Protein AF-A0A954RSU5-F1 (afdb_monomer_lite)

pLDDT: mean 80.82, std 24.09, range [23.7, 98.69]

Structure (mmCIF, N/CA/C/O backbone):
data_AF-A0A954RSU5-F1
#
_entry.id   AF-A0A954RSU5-F1
#
loop_
_atom_site.group_PDB
_atom_site.id
_atom_site.type_symbol
_atom_site.label_atom_id
_atom_site.label_alt_id
_atom_site.label_comp_id
_atom_site.label_asym_id
_atom_site.label_entity_id
_atom_site.label_seq_id
_atom_site.pdbx_PDB_ins_code
_atom_site.Cartn_x
_atom_site.Cartn_y
_atom_site.Cartn_z
_atom_site.occupancy
_atom_site.B_iso_or_equiv
_atom_site.auth_seq_id
_atom_site.auth_comp_id
_atom_site.auth_asym_id
_atom_site.auth_atom_id
_atom_site.pdbx_PDB_model_num
ATOM 1 N N . MET A 1 1 ? -41.683 38.500 -32.366 1.00 44.47 1 MET A N 1
ATOM 2 C CA . MET A 1 1 ? -40.955 37.908 -31.222 1.00 44.47 1 MET A CA 1
ATOM 3 C C . MET A 1 1 ? -39.934 36.925 -31.767 1.00 44.47 1 MET A C 1
ATOM 5 O O . MET A 1 1 ? -40.306 36.009 -32.487 1.00 44.47 1 MET A O 1
ATOM 9 N N . LYS A 1 2 ? -38.651 37.235 -31.563 1.00 33.34 2 LYS A N 1
ATOM 10 C CA . LYS A 1 2 ? -37.496 36.612 -32.224 1.00 33.34 2 LYS A CA 1
ATOM 11 C C . LYS A 1 2 ? -37.106 35.310 -31.515 1.00 33.34 2 LYS A C 1
ATOM 13 O O . LYS A 1 2 ? -36.952 35.308 -30.300 1.00 33.34 2 LYS A O 1
ATOM 18 N N . ARG A 1 3 ? -36.911 34.237 -32.287 1.00 38.12 3 ARG A N 1
ATOM 19 C CA . ARG A 1 3 ? -36.209 33.017 -31.864 1.00 38.12 3 ARG A CA 1
ATOM 20 C C . ARG A 1 3 ? -34.706 33.276 -31.991 1.00 38.12 3 ARG A C 1
ATOM 22 O O . ARG A 1 3 ? -34.263 33.681 -33.063 1.00 38.12 3 ARG A O 1
ATOM 29 N N . SER A 1 4 ? -33.953 33.080 -30.912 1.00 38.25 4 SER A N 1
ATOM 30 C CA . SER A 1 4 ? -32.493 33.210 -30.903 1.00 38.25 4 SER A CA 1
ATOM 31 C C . SER A 1 4 ? -31.867 31.831 -30.737 1.00 38.25 4 SER A C 1
ATOM 33 O O . SER A 1 4 ? -31.939 31.239 -29.665 1.00 38.25 4 SER A O 1
ATOM 35 N N . ASN A 1 5 ? -31.274 31.337 -31.822 1.00 38.16 5 ASN A N 1
ATOM 36 C CA . ASN A 1 5 ? -30.313 30.242 -31.824 1.00 38.16 5 ASN A CA 1
ATOM 37 C C . ASN A 1 5 ? -28.989 30.772 -31.269 1.00 38.16 5 ASN A C 1
ATOM 39 O O . ASN A 1 5 ? -28.462 31.736 -31.825 1.00 38.16 5 ASN A O 1
ATOM 43 N N . TRP A 1 6 ? -28.408 30.119 -30.263 1.00 25.55 6 TRP A N 1
ATOM 44 C CA . TRP A 1 6 ? -27.003 30.335 -29.927 1.00 25.55 6 TRP A CA 1
ATOM 45 C C . TRP A 1 6 ? -26.255 29.005 -29.947 1.00 25.55 6 TRP A C 1
ATOM 47 O O . TRP A 1 6 ? -26.474 28.130 -29.116 1.00 25.55 6 TRP A O 1
ATOM 57 N N . LYS A 1 7 ? -25.391 28.858 -30.954 1.00 33.06 7 LYS A N 1
ATOM 58 C CA . LYS A 1 7 ? -24.298 27.888 -30.966 1.00 33.06 7 LYS A CA 1
ATOM 59 C C . LYS A 1 7 ? -23.182 28.484 -30.108 1.00 33.06 7 LYS A C 1
ATOM 61 O O . LYS A 1 7 ? -22.646 29.526 -30.481 1.00 33.06 7 LYS A O 1
ATOM 66 N N . ALA A 1 8 ? -22.857 27.856 -28.983 1.00 31.66 8 ALA A N 1
ATOM 67 C CA . ALA A 1 8 ? -21.644 28.162 -28.236 1.00 31.66 8 ALA A CA 1
ATOM 68 C C . ALA A 1 8 ? -20.521 27.256 -28.755 1.00 31.66 8 ALA A C 1
ATOM 70 O O . ALA A 1 8 ? -20.578 26.033 -28.650 1.00 31.66 8 ALA A O 1
ATOM 71 N N . LEU A 1 9 ? -19.542 27.892 -29.387 1.00 27.30 9 LEU A N 1
ATOM 72 C CA . LEU A 1 9 ? -18.284 27.322 -29.838 1.00 27.30 9 LEU A CA 1
ATOM 73 C C . LEU A 1 9 ? -17.364 27.222 -28.609 1.00 27.30 9 LEU A C 1
ATOM 75 O O . LEU A 1 9 ? -16.929 28.254 -28.104 1.00 27.30 9 LEU A O 1
ATOM 79 N N . PHE A 1 10 ? -17.084 26.017 -28.109 1.00 27.03 10 PHE A N 1
ATOM 80 C CA . PHE A 1 10 ? -16.035 25.817 -27.105 1.00 27.03 10 PHE A CA 1
ATOM 81 C C . PHE A 1 10 ? -14.702 25.584 -27.819 1.00 27.03 10 PHE A C 1
ATOM 83 O O . PHE A 1 10 ? -14.483 24.555 -28.453 1.00 27.03 10 PHE A O 1
ATOM 90 N N . VAL A 1 11 ? -13.824 26.579 -27.732 1.00 25.66 11 VAL A N 1
ATOM 91 C CA . VAL A 1 11 ? -12.404 26.466 -28.069 1.00 25.66 11 VAL A CA 1
ATOM 92 C C . VAL A 1 11 ? -11.709 25.876 -26.842 1.00 25.66 11 VAL A C 1
ATOM 94 O O . VAL A 1 11 ? -11.606 26.548 -25.819 1.00 25.66 11 VAL A O 1
ATOM 97 N N . VAL A 1 12 ? -11.258 24.623 -26.922 1.00 27.69 12 VAL A N 1
ATOM 98 C CA . VAL A 1 12 ? -10.365 24.033 -25.914 1.00 27.69 12 VAL A CA 1
ATOM 99 C C . VAL A 1 12 ? -8.942 24.457 -26.260 1.00 27.69 12 VAL A C 1
ATOM 101 O O . VAL A 1 12 ? -8.351 23.991 -27.232 1.00 27.69 12 VAL A O 1
ATOM 104 N N . LEU A 1 13 ? -8.415 25.395 -25.477 1.00 23.95 13 LEU A N 1
ATOM 105 C CA . LEU A 1 13 ? -7.012 25.778 -25.493 1.00 23.95 13 LEU A CA 1
ATOM 106 C C . LEU A 1 13 ? -6.231 24.688 -24.739 1.00 23.95 13 LEU A C 1
ATOM 108 O O . LEU A 1 13 ? -6.332 24.587 -23.518 1.00 23.95 13 LEU A O 1
ATOM 112 N N . VAL A 1 14 ? -5.478 23.855 -25.459 1.00 27.30 14 VAL A N 1
ATOM 113 C CA . VAL A 1 14 ? -4.524 22.907 -24.863 1.00 27.30 14 VAL A CA 1
ATOM 114 C C . VAL A 1 14 ? -3.349 23.719 -24.317 1.00 27.30 14 VAL A C 1
ATOM 116 O O . VAL A 1 14 ? -2.431 24.089 -25.046 1.00 27.30 14 VAL A O 1
ATOM 119 N N . GLY A 1 15 ? -3.421 24.065 -23.033 1.00 25.45 15 GLY A N 1
ATOM 120 C CA . GLY A 1 15 ? -2.304 24.617 -22.280 1.00 25.45 15 GLY A CA 1
ATOM 121 C C . GLY A 1 15 ? -1.412 23.481 -21.795 1.00 25.45 15 GLY A C 1
ATOM 122 O O . GLY A 1 15 ? -1.811 22.713 -20.925 1.00 25.45 15 GLY A O 1
ATOM 123 N N . VAL A 1 16 ? -0.207 23.378 -22.352 1.00 26.58 16 VAL A N 1
ATOM 124 C CA . VAL A 1 16 ? 0.876 22.555 -21.803 1.00 26.58 16 VAL A CA 1
ATOM 125 C C . VAL A 1 16 ? 1.253 23.151 -20.444 1.00 26.58 16 VAL A C 1
ATOM 127 O O . VAL A 1 16 ? 1.938 24.173 -20.384 1.00 26.58 16 VAL A O 1
ATOM 130 N N . LEU A 1 17 ? 0.764 22.560 -19.349 1.00 25.45 17 LEU A N 1
ATOM 131 C CA . LEU A 1 17 ? 1.257 22.880 -18.013 1.00 25.45 17 LEU A CA 1
ATOM 132 C C . LEU A 1 17 ? 2.645 22.254 -17.865 1.00 25.45 17 LEU A C 1
ATOM 134 O O . LEU A 1 17 ? 2.793 21.037 -17.769 1.00 25.45 17 LEU A O 1
ATOM 138 N N . GLY A 1 18 ? 3.666 23.109 -17.869 1.00 25.02 18 GLY A N 1
ATOM 139 C CA . GLY A 1 18 ? 5.005 22.740 -17.438 1.00 25.02 18 GLY A CA 1
ATOM 140 C C . GLY A 1 18 ? 4.963 22.277 -15.984 1.00 25.02 18 GLY A C 1
ATOM 141 O O . GLY A 1 18 ? 4.499 23.004 -15.107 1.00 25.02 18 GLY A O 1
ATOM 142 N N . ILE A 1 19 ? 5.438 21.058 -15.747 1.00 26.95 19 ILE A N 1
ATOM 143 C CA . ILE A 1 19 ? 5.586 20.471 -14.419 1.00 26.95 19 ILE A CA 1
ATOM 144 C C . ILE A 1 19 ? 6.663 21.277 -13.686 1.00 26.95 19 ILE A C 1
ATOM 146 O O . ILE A 1 19 ? 7.853 21.164 -13.975 1.00 26.95 19 ILE A O 1
ATOM 150 N N . THR A 1 20 ? 6.255 22.128 -12.748 1.00 24.47 20 THR A N 1
ATOM 151 C CA . THR A 1 20 ? 7.178 22.727 -11.785 1.00 24.47 20 THR A CA 1
ATOM 152 C C . THR A 1 20 ? 7.550 21.660 -10.765 1.00 24.47 20 THR A C 1
ATOM 154 O O . THR A 1 20 ? 6.767 21.347 -9.871 1.00 24.47 20 THR A O 1
ATOM 157 N N . SER A 1 21 ? 8.748 21.096 -10.902 1.00 26.97 21 SER A N 1
ATOM 158 C CA . SER A 1 21 ? 9.393 20.290 -9.869 1.00 26.97 21 SER A CA 1
ATOM 159 C C . SER A 1 21 ? 9.473 21.101 -8.570 1.00 26.97 21 SER A C 1
ATOM 161 O O . SER A 1 21 ? 10.167 22.122 -8.527 1.00 26.97 21 SER A O 1
ATOM 163 N N . MET A 1 22 ? 8.775 20.675 -7.514 1.00 28.53 22 MET A N 1
ATOM 164 C CA . MET A 1 22 ? 9.003 21.218 -6.176 1.00 28.53 22 MET A CA 1
ATOM 165 C C . MET A 1 22 ? 10.383 20.760 -5.704 1.00 28.53 22 MET A C 1
ATOM 167 O O . MET A 1 22 ? 10.591 19.602 -5.355 1.00 28.53 22 MET A O 1
ATOM 171 N N . ALA A 1 23 ? 11.341 21.681 -5.726 1.00 23.70 23 ALA A N 1
ATOM 172 C CA . ALA A 1 23 ? 12.633 21.498 -5.091 1.00 23.70 23 ALA A CA 1
ATOM 173 C C . ALA A 1 23 ? 12.457 21.633 -3.571 1.00 23.70 23 ALA A C 1
ATOM 175 O O . ALA A 1 23 ? 12.255 22.737 -3.064 1.00 23.70 23 ALA A O 1
ATOM 176 N N . PHE A 1 24 ? 12.555 20.522 -2.840 1.00 28.39 24 PHE A N 1
ATOM 177 C CA . PHE A 1 24 ? 12.777 20.559 -1.397 1.00 28.39 24 PHE A CA 1
ATOM 178 C C . PHE A 1 24 ? 14.279 20.692 -1.117 1.00 28.39 24 PHE A C 1
ATOM 180 O O . PHE A 1 24 ? 15.119 20.055 -1.752 1.00 28.39 24 PHE A O 1
ATOM 187 N N . ALA A 1 25 ? 14.615 21.616 -0.217 1.00 26.36 25 ALA A N 1
ATOM 188 C CA . ALA A 1 25 ? 15.966 22.109 0.007 1.00 26.36 25 ALA A CA 1
ATOM 189 C C . ALA A 1 25 ? 16.932 21.017 0.501 1.00 26.36 25 ALA A C 1
ATOM 191 O O . ALA A 1 25 ? 16.750 20.415 1.556 1.00 26.36 25 ALA A O 1
ATOM 192 N N . GLN A 1 26 ? 18.007 20.835 -0.262 1.00 28.27 26 GLN A N 1
ATOM 193 C CA . GLN A 1 26 ? 19.118 19.927 -0.006 1.00 28.27 26 GLN A CA 1
ATOM 194 C C . GLN A 1 26 ? 20.028 20.492 1.101 1.00 28.27 26 GLN A C 1
ATOM 196 O O . GLN A 1 26 ? 20.597 21.581 0.970 1.00 28.27 26 GLN A O 1
ATOM 201 N N . GLY A 1 27 ? 20.201 19.747 2.193 1.00 25.67 27 GLY A N 1
ATOM 202 C CA . GLY A 1 27 ? 21.260 20.009 3.166 1.00 25.67 27 GLY A CA 1
ATOM 203 C C . GLY A 1 27 ? 22.634 19.780 2.528 1.00 25.67 27 GLY A C 1
ATOM 204 O O . GLY A 1 27 ? 22.911 18.714 1.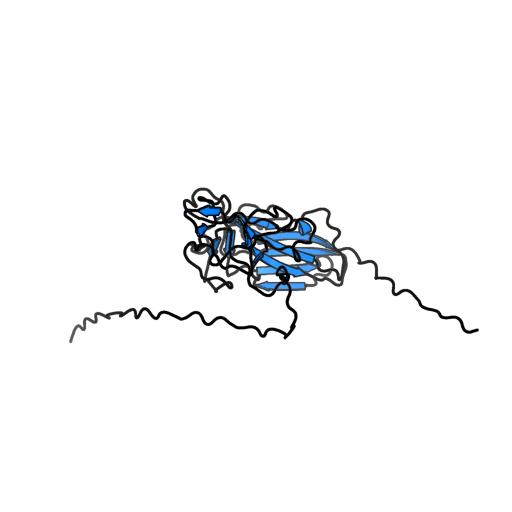985 1.00 25.67 27 GLY A O 1
ATOM 205 N N . LYS A 1 28 ? 23.505 20.795 2.573 1.00 24.78 28 LYS A N 1
ATOM 206 C CA . LYS A 1 28 ? 24.884 20.738 2.063 1.00 24.78 28 LYS A CA 1
ATOM 207 C C . LYS A 1 28 ? 25.722 19.711 2.838 1.00 24.78 28 LYS A C 1
ATOM 209 O O . LYS A 1 28 ? 26.182 20.006 3.937 1.00 24.78 28 LYS A O 1
ATOM 214 N N . GLY A 1 29 ? 26.016 18.574 2.213 1.00 27.56 29 GLY A N 1
ATOM 215 C CA . GLY A 1 29 ? 27.094 17.660 2.593 1.00 27.56 29 GLY A CA 1
ATOM 216 C C . GLY A 1 29 ? 28.062 17.489 1.423 1.00 27.56 29 GLY A C 1
ATOM 217 O O . GLY A 1 29 ? 27.679 17.024 0.357 1.00 27.56 29 GLY A O 1
ATOM 218 N N . LYS A 1 30 ? 29.306 17.938 1.593 1.00 28.42 30 LYS A N 1
ATOM 219 C CA . LYS A 1 30 ? 30.363 17.961 0.574 1.00 28.42 30 LYS A CA 1
ATOM 220 C C . LYS A 1 30 ? 31.277 16.752 0.811 1.00 28.42 30 LYS A C 1
ATOM 222 O O . LYS A 1 30 ? 31.979 16.737 1.815 1.00 28.42 30 LYS A O 1
ATOM 227 N N . GLY A 1 31 ? 31.293 15.771 -0.090 1.00 26.00 31 GLY A N 1
ATOM 228 C CA . GLY A 1 31 ? 32.229 14.641 -0.024 1.00 26.00 31 GLY A CA 1
ATOM 229 C C . GLY A 1 31 ? 32.036 13.664 -1.180 1.00 26.00 31 GLY A C 1
ATOM 230 O O . GLY A 1 31 ? 30.976 13.069 -1.305 1.00 26.00 31 GLY A O 1
ATOM 231 N N . GLY A 1 32 ? 33.044 13.550 -2.049 1.00 29.94 32 GLY A N 1
ATOM 232 C CA . GLY A 1 32 ? 33.045 12.644 -3.195 1.00 29.94 32 GLY A CA 1
ATOM 233 C C . GLY A 1 32 ? 33.249 11.186 -2.784 1.00 29.94 32 GLY A C 1
ATOM 234 O O . GLY A 1 32 ? 34.120 10.874 -1.978 1.00 29.94 32 GLY A O 1
ATOM 235 N N . GLY A 1 33 ? 32.441 10.321 -3.384 1.00 26.84 33 GLY A N 1
ATOM 236 C CA . GLY A 1 33 ? 32.437 8.868 -3.257 1.00 26.84 33 GLY A CA 1
ATOM 237 C C . GLY A 1 33 ? 31.065 8.386 -3.716 1.00 26.84 33 GLY A C 1
ATOM 238 O O . GLY A 1 33 ? 30.072 8.972 -3.297 1.00 26.84 33 GLY A O 1
ATOM 239 N N . GLY A 1 34 ? 31.003 7.412 -4.628 1.00 31.94 34 GLY A N 1
ATOM 240 C CA . GLY A 1 34 ? 29.760 6.869 -5.190 1.00 31.94 34 GLY A CA 1
ATOM 241 C C . GLY A 1 34 ? 28.889 6.217 -4.117 1.00 31.94 34 GLY A C 1
ATOM 242 O O . GLY A 1 34 ? 28.911 5.004 -3.944 1.00 31.94 34 GLY A O 1
ATOM 243 N N . GLY A 1 35 ? 28.178 7.044 -3.356 1.00 34.44 35 GLY A N 1
ATOM 244 C CA . GLY A 1 35 ? 27.261 6.622 -2.314 1.00 34.44 35 GLY A CA 1
ATOM 245 C C . GLY A 1 35 ? 25.984 6.098 -2.946 1.00 34.44 35 GLY A C 1
ATOM 246 O O . GLY A 1 35 ? 25.330 6.812 -3.706 1.00 34.44 35 GLY A O 1
ATOM 247 N N . ARG A 1 36 ? 25.645 4.848 -2.621 1.00 50.81 36 ARG A N 1
ATOM 248 C CA . ARG A 1 36 ? 24.329 4.273 -2.902 1.00 50.81 36 ARG A CA 1
ATOM 249 C C . ARG A 1 36 ? 23.266 5.198 -2.286 1.00 50.81 36 ARG A C 1
ATOM 251 O O . ARG A 1 36 ? 23.424 5.581 -1.124 1.00 50.81 36 ARG A O 1
ATOM 258 N N . PRO A 1 37 ? 22.227 5.601 -3.031 1.00 46.94 37 PRO A N 1
ATOM 259 C CA . PRO A 1 37 ? 21.168 6.422 -2.470 1.00 46.94 37 PRO A CA 1
ATOM 260 C C . PRO A 1 37 ? 20.386 5.593 -1.448 1.00 46.94 37 PRO A C 1
ATOM 262 O O . PRO A 1 37 ? 19.666 4.669 -1.807 1.00 46.94 37 PRO A O 1
ATOM 265 N N . GLY A 1 38 ? 20.565 5.920 -0.170 1.00 40.78 38 GLY A N 1
ATOM 266 C CA . GLY A 1 38 ? 19.647 5.563 0.905 1.00 40.78 38 GLY A CA 1
ATOM 267 C C . GLY A 1 38 ? 18.992 6.842 1.418 1.00 40.78 38 GLY A C 1
ATOM 268 O O . GLY A 1 38 ? 19.699 7.787 1.775 1.00 40.78 38 GLY A O 1
ATOM 269 N N . GLY A 1 39 ? 17.659 6.895 1.430 1.00 38.75 39 GLY A N 1
ATOM 270 C CA . GLY A 1 39 ? 16.913 7.978 2.076 1.00 38.75 39 GLY A CA 1
ATOM 271 C C . GLY A 1 39 ? 15.536 8.270 1.473 1.00 38.75 39 GLY A C 1
ATOM 272 O O . GLY A 1 39 ? 15.430 8.653 0.309 1.00 38.75 39 GLY A O 1
ATOM 273 N N . GLU A 1 40 ? 14.513 8.184 2.330 1.00 41.81 40 GLU A N 1
ATOM 274 C CA . GLU A 1 40 ? 13.077 8.492 2.161 1.00 41.81 40 GLU A CA 1
ATOM 275 C C . GLU A 1 40 ? 12.774 9.962 1.767 1.00 41.81 40 GLU A C 1
ATOM 277 O O . GLU A 1 40 ? 12.045 10.673 2.456 1.00 41.81 40 GLU A O 1
ATOM 282 N N . THR A 1 41 ? 13.360 10.488 0.690 1.00 41.50 41 THR A N 1
ATOM 283 C CA . THR A 1 41 ? 13.144 11.900 0.284 1.00 41.50 41 THR A CA 1
ATOM 284 C C . THR A 1 41 ? 12.639 12.081 -1.140 1.00 41.50 41 THR A C 1
ATOM 286 O O . THR A 1 41 ? 12.411 13.208 -1.576 1.00 41.50 41 THR A O 1
ATOM 289 N N . THR A 1 42 ? 12.418 10.988 -1.863 1.00 54.66 42 THR A N 1
ATOM 290 C CA . THR A 1 42 ? 11.892 11.002 -3.229 1.00 54.66 42 THR A CA 1
ATOM 291 C C . THR A 1 42 ? 10.678 10.087 -3.300 1.00 54.66 42 THR A C 1
ATOM 293 O O . THR A 1 42 ? 10.651 9.035 -2.670 1.00 54.66 42 THR A O 1
ATOM 296 N N . ALA A 1 43 ? 9.631 10.537 -3.991 1.00 69.06 43 ALA A N 1
ATOM 297 C CA . ALA A 1 43 ? 8.387 9.787 -4.083 1.00 69.06 43 ALA A CA 1
ATOM 298 C C . ALA A 1 43 ? 8.604 8.504 -4.907 1.00 69.06 43 ALA A C 1
ATOM 300 O O . ALA A 1 43 ? 9.217 8.553 -5.976 1.00 69.06 43 ALA A O 1
ATOM 301 N N . ASN A 1 44 ? 8.108 7.371 -4.404 1.00 79.75 44 ASN A N 1
ATOM 302 C CA . ASN A 1 44 ? 8.224 6.065 -5.054 1.00 79.75 44 ASN A CA 1
ATOM 303 C C . ASN A 1 44 ? 7.383 6.003 -6.328 1.00 79.75 44 ASN A C 1
ATOM 305 O O . ASN A 1 44 ? 6.203 6.325 -6.297 1.00 79.75 44 ASN A O 1
ATOM 309 N N . SER A 1 45 ? 7.952 5.531 -7.431 1.00 86.94 45 SER A N 1
ATOM 310 C CA . SER A 1 45 ? 7.207 5.329 -8.677 1.00 86.94 45 SER A CA 1
ATOM 311 C C . SER A 1 45 ? 6.072 4.309 -8.507 1.00 86.94 45 SER A C 1
ATOM 313 O O . SER A 1 45 ? 6.249 3.280 -7.851 1.00 86.94 45 SER A O 1
ATOM 315 N N . VAL A 1 46 ? 4.924 4.556 -9.146 1.00 90.81 46 VAL A N 1
ATOM 316 C CA . VAL A 1 46 ? 3.826 3.578 -9.228 1.00 90.81 46 VAL A CA 1
ATOM 317 C C . VAL A 1 46 ? 4.257 2.455 -10.167 1.00 90.81 46 VAL A C 1
ATOM 319 O O . VAL A 1 46 ? 4.419 2.679 -11.367 1.00 90.81 46 VAL A O 1
ATOM 322 N N . SER A 1 47 ? 4.456 1.256 -9.625 1.00 94.62 47 SER A N 1
ATOM 323 C CA . SER A 1 47 ? 4.967 0.103 -10.378 1.00 94.62 47 SER A CA 1
ATOM 324 C C . SER A 1 47 ? 3.908 -0.953 -10.664 1.00 94.62 47 SER A C 1
ATOM 326 O O . SER A 1 47 ? 4.051 -1.709 -11.623 1.00 94.62 47 SER A O 1
ATOM 328 N N . VAL A 1 48 ? 2.848 -0.989 -9.858 1.00 94.56 48 VAL A N 1
ATOM 329 C CA . VAL A 1 48 ? 1.696 -1.875 -10.044 1.00 94.56 48 VAL A CA 1
ATOM 330 C C . VAL A 1 48 ? 0.550 -1.062 -10.643 1.00 94.56 48 VAL A C 1
ATOM 332 O O . VAL A 1 48 ? 0.339 0.071 -10.200 1.00 94.56 48 VAL A O 1
ATOM 335 N N . PRO A 1 49 ? -0.178 -1.583 -11.649 1.00 94.31 49 PRO A N 1
ATOM 336 C CA . PRO A 1 49 ? -1.300 -0.858 -12.222 1.00 94.31 49 PRO A CA 1
ATOM 337 C C . PRO A 1 49 ? -2.350 -0.488 -11.181 1.00 94.31 49 PRO A C 1
ATOM 339 O O . PRO A 1 49 ? -2.510 -1.189 -10.178 1.00 94.31 49 PRO A O 1
ATOM 342 N N . ALA A 1 50 ? -3.081 0.598 -11.431 1.00 93.31 50 ALA A N 1
ATOM 343 C CA . ALA A 1 50 ? -4.087 1.068 -10.490 1.00 93.31 50 ALA A CA 1
ATOM 344 C C . ALA A 1 50 ? -5.350 1.644 -11.138 1.00 93.31 50 ALA A C 1
ATOM 346 O O . ALA A 1 50 ? -5.281 2.339 -12.153 1.00 93.31 50 ALA A O 1
ATOM 347 N N . ILE A 1 51 ? -6.495 1.410 -10.501 1.00 92.62 51 ILE A N 1
ATOM 348 C CA . ILE A 1 51 ? -7.776 2.052 -10.805 1.00 92.62 51 ILE A CA 1
ATOM 349 C C . ILE A 1 51 ? -8.061 3.094 -9.726 1.00 92.62 51 ILE A C 1
ATOM 351 O O . ILE A 1 51 ? -8.025 2.797 -8.535 1.00 92.62 51 ILE A O 1
ATOM 355 N N . PHE A 1 52 ? -8.351 4.318 -10.149 1.00 92.44 52 PHE A N 1
ATOM 356 C CA . PHE A 1 52 ? -8.735 5.423 -9.281 1.00 92.44 52 PHE A CA 1
ATOM 357 C C . PHE A 1 52 ? -10.251 5.590 -9.350 1.00 92.44 52 PHE A C 1
ATOM 359 O O . PHE A 1 52 ? -10.802 5.820 -10.425 1.00 92.44 52 PHE A O 1
ATOM 366 N N . VAL A 1 53 ? -10.914 5.473 -8.209 1.00 92.19 53 VAL A N 1
ATOM 367 C CA . VAL A 1 53 ? -12.363 5.572 -8.063 1.00 92.19 53 VAL A CA 1
ATOM 368 C C . VAL A 1 53 ? -12.700 6.871 -7.343 1.00 92.19 53 VAL A C 1
ATOM 370 O O . VAL A 1 53 ? -12.087 7.206 -6.329 1.00 92.19 53 VAL A O 1
ATOM 373 N N . GLY A 1 54 ? -13.670 7.602 -7.891 1.00 83.88 54 GLY A N 1
ATOM 374 C CA . GLY A 1 54 ? -14.118 8.888 -7.361 1.00 83.88 54 GLY A CA 1
ATOM 375 C C . GLY A 1 54 ? -13.362 10.083 -7.943 1.00 83.88 54 GLY A C 1
ATOM 376 O O . GLY A 1 54 ? -12.937 10.053 -9.101 1.00 83.88 54 GLY A O 1
ATOM 377 N N . VAL A 1 55 ? -13.257 11.193 -7.199 1.00 71.06 55 VAL A N 1
ATOM 378 C CA . VAL A 1 55 ? -12.609 12.402 -7.731 1.00 71.06 55 VAL A CA 1
ATOM 379 C C . VAL A 1 55 ? -11.105 12.183 -7.677 1.00 71.06 55 VAL A C 1
ATOM 381 O O . VAL A 1 55 ? -10.548 12.118 -6.581 1.00 71.06 55 VAL A O 1
ATOM 384 N N . PRO A 1 56 ? -10.406 12.138 -8.823 1.00 62.00 56 PRO A N 1
ATOM 385 C CA . PRO A 1 56 ? -8.985 11.900 -8.805 1.00 62.00 56 PRO A CA 1
ATOM 386 C C . PRO A 1 56 ? -8.283 13.129 -8.240 1.00 62.00 56 PRO A C 1
ATOM 388 O O . PRO A 1 56 ? -7.982 14.103 -8.934 1.00 62.00 56 PRO A O 1
ATOM 391 N N . LYS A 1 57 ? -8.048 13.103 -6.932 1.00 62.75 57 LYS A N 1
ATOM 392 C CA . LYS A 1 57 ? -7.081 13.976 -6.294 1.00 62.75 57 LYS A CA 1
ATOM 393 C C . LYS A 1 57 ? -5.737 13.417 -6.720 1.00 62.75 57 LYS A C 1
ATOM 395 O O . LYS A 1 57 ? -5.545 12.206 -6.605 1.00 62.75 57 LYS A O 1
ATOM 400 N N . PRO A 1 58 ? -4.820 14.241 -7.241 1.00 52.72 58 PRO A N 1
ATOM 401 C CA . PRO A 1 58 ? -3.486 13.754 -7.488 1.00 52.72 58 PRO A CA 1
ATOM 402 C C . PRO A 1 58 ? -2.933 13.251 -6.151 1.00 52.72 58 PRO A C 1
ATOM 404 O O . PRO A 1 58 ? -2.508 14.026 -5.294 1.00 52.72 58 PRO A O 1
ATOM 407 N N . LEU A 1 59 ? -2.897 11.923 -6.012 1.00 57.84 59 LEU A N 1
ATOM 408 C CA . LEU A 1 59 ? -1.740 11.260 -5.443 1.00 57.84 59 LEU A CA 1
ATOM 409 C C . LEU A 1 59 ? -0.517 11.843 -6.162 1.00 57.84 59 LEU A C 1
ATOM 411 O O . LEU A 1 59 ? -0.632 12.414 -7.243 1.00 57.84 59 LEU A O 1
ATOM 415 N N . ILE A 1 60 ? 0.665 11.763 -5.569 1.00 56.53 60 ILE A N 1
ATOM 416 C CA . ILE A 1 60 ? 1.872 12.465 -6.051 1.00 56.53 60 ILE A CA 1
ATOM 417 C C . ILE A 1 60 ? 2.215 12.167 -7.546 1.00 56.53 60 ILE A C 1
ATOM 419 O O . ILE A 1 60 ? 3.069 12.829 -8.134 1.00 56.53 60 ILE A O 1
ATOM 423 N N . PHE A 1 61 ? 1.498 11.239 -8.191 1.00 62.00 61 PHE A N 1
ATOM 424 C CA . PHE A 1 61 ? 1.635 10.777 -9.565 1.00 62.00 61 PHE A CA 1
ATOM 425 C C . PHE A 1 61 ? 0.439 11.163 -10.452 1.00 62.00 61 PHE A C 1
ATOM 427 O O . PHE A 1 61 ? -0.714 11.110 -10.014 1.00 62.00 61 PHE A O 1
ATOM 434 N N . PRO A 1 62 ? 0.690 11.533 -11.718 1.00 67.81 62 PRO A N 1
ATOM 435 C CA . PRO A 1 62 ? -0.374 11.816 -12.665 1.00 67.81 62 PRO A CA 1
ATOM 436 C C . PRO A 1 62 ? -1.143 10.537 -13.001 1.00 67.81 62 PRO A C 1
ATOM 438 O O . PRO A 1 62 ? -0.556 9.502 -13.283 1.00 67.81 62 PRO A O 1
ATOM 441 N N . ILE A 1 63 ? -2.467 10.606 -13.058 1.00 80.69 63 ILE A N 1
ATOM 442 C CA . ILE A 1 63 ? -3.242 9.537 -13.693 1.00 80.69 63 ILE A CA 1
ATOM 443 C C . ILE A 1 63 ? -2.975 9.606 -15.190 1.00 80.69 63 ILE A C 1
ATOM 445 O O . ILE A 1 63 ? -3.047 10.674 -15.802 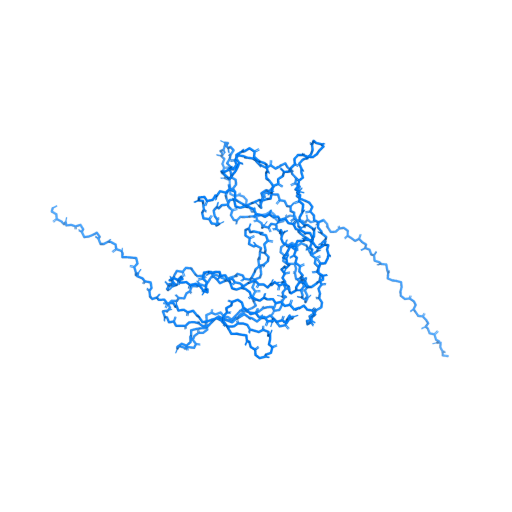1.00 80.69 63 ILE A O 1
ATOM 449 N N . GLY A 1 64 ? -2.620 8.475 -15.776 1.00 82.50 64 GLY A N 1
ATOM 450 C CA . GLY A 1 64 ? -2.165 8.438 -17.147 1.00 82.50 64 GLY A CA 1
ATOM 451 C C . GLY A 1 64 ? -1.694 7.073 -17.638 1.00 82.50 64 GLY A C 1
ATOM 452 O O . GLY A 1 64 ? -1.787 6.061 -16.932 1.00 82.50 64 GLY A O 1
ATOM 453 N N . PRO A 1 65 ? -1.201 7.060 -18.886 1.00 88.75 65 PRO A N 1
ATOM 454 C CA . PRO A 1 65 ? -0.718 5.851 -19.525 1.00 88.75 65 PRO A CA 1
ATOM 455 C C . PRO A 1 65 ? 0.552 5.338 -18.845 1.00 88.75 65 PRO A C 1
ATOM 457 O O . PRO A 1 65 ? 1.200 6.037 -18.070 1.00 88.75 65 PRO A O 1
ATOM 460 N N . TYR A 1 66 ? 0.929 4.119 -19.211 1.00 91.94 66 TYR A N 1
ATOM 461 C CA . TYR A 1 66 ? 2.228 3.543 -18.893 1.00 91.94 66 TYR A CA 1
ATOM 462 C C . TYR A 1 66 ? 3.390 4.453 -19.349 1.00 91.94 66 TYR A C 1
ATOM 464 O O . TYR A 1 66 ? 3.402 4.926 -20.489 1.00 91.94 66 TYR A O 1
ATOM 472 N N . VAL A 1 67 ? 4.382 4.661 -18.477 1.00 93.56 67 VAL A N 1
ATOM 473 C CA . VAL A 1 67 ? 5.590 5.468 -18.728 1.00 93.56 67 VAL A CA 1
ATOM 474 C C . VAL A 1 67 ? 6.837 4.653 -18.395 1.00 93.56 67 VAL A C 1
ATOM 476 O O . VAL A 1 67 ? 7.052 4.309 -17.235 1.00 93.56 67 VAL A O 1
ATOM 479 N N . GLU A 1 68 ? 7.682 4.380 -19.395 1.00 94.44 68 GLU A N 1
ATOM 480 C CA . GLU A 1 68 ? 8.950 3.660 -19.199 1.00 94.44 68 GLU A CA 1
ATOM 481 C C . GLU A 1 68 ? 9.901 4.389 -18.232 1.00 94.44 68 GLU A C 1
ATOM 483 O O . GLU A 1 68 ? 9.934 5.624 -18.226 1.00 94.44 68 GLU A O 1
ATOM 488 N N . PRO A 1 69 ? 10.727 3.649 -17.465 1.00 94.56 69 PRO A N 1
ATOM 489 C CA . PRO A 1 69 ? 11.813 4.246 -16.706 1.00 94.56 69 PRO A CA 1
ATOM 490 C C . PRO A 1 69 ? 12.762 5.044 -17.599 1.00 94.56 69 PRO A C 1
ATOM 492 O O . PRO A 1 69 ? 13.180 4.587 -18.662 1.00 94.56 69 PRO A O 1
ATOM 495 N N . VAL A 1 70 ? 13.137 6.235 -17.138 1.00 91.06 70 VAL A N 1
ATOM 496 C CA . VAL A 1 70 ? 14.084 7.116 -17.832 1.00 91.06 70 VAL A CA 1
ATOM 497 C C . VAL A 1 70 ? 15.378 7.280 -17.040 1.00 91.06 70 VAL A C 1
ATOM 499 O O . VAL A 1 70 ? 15.366 7.309 -15.811 1.00 91.06 70 VAL A O 1
ATOM 502 N N . GLY A 1 71 ? 16.495 7.450 -17.749 1.00 93.12 71 GLY A N 1
ATOM 503 C CA . GLY A 1 71 ? 17.827 7.638 -17.163 1.00 93.12 71 GLY A CA 1
ATOM 504 C C . GLY A 1 71 ? 18.757 6.445 -17.389 1.00 93.12 71 GLY A C 1
ATOM 505 O O . GLY A 1 71 ? 18.407 5.492 -18.078 1.00 93.12 71 GLY A O 1
ATOM 506 N N . ALA A 1 72 ? 19.976 6.527 -16.851 1.00 95.69 72 ALA A N 1
ATOM 507 C CA . ALA A 1 72 ? 20.942 5.433 -16.911 1.00 95.69 72 ALA A CA 1
ATOM 508 C C . ALA A 1 72 ? 20.780 4.546 -15.665 1.00 95.69 72 ALA A C 1
ATOM 510 O O . ALA A 1 72 ? 20.943 5.076 -14.565 1.00 95.69 72 ALA A O 1
ATOM 511 N N . PRO A 1 73 ? 20.498 3.238 -15.809 1.00 97.38 73 PRO A N 1
ATOM 512 C CA . PRO A 1 73 ? 20.290 2.367 -14.660 1.00 97.38 73 PRO A CA 1
ATOM 513 C C . PRO A 1 73 ? 21.568 2.211 -13.828 1.00 97.38 73 PRO A C 1
ATOM 515 O O . PRO A 1 73 ? 22.688 2.421 -14.305 1.00 97.38 73 PRO A O 1
ATOM 518 N N . LEU A 1 74 ? 21.392 1.810 -12.572 1.00 97.31 74 LEU A N 1
ATOM 519 C CA . LEU A 1 74 ? 22.474 1.597 -11.613 1.00 97.31 74 LEU A CA 1
ATOM 520 C C . LEU A 1 74 ? 22.813 0.109 -11.497 1.00 97.31 74 LEU A C 1
ATOM 522 O O . LEU A 1 74 ? 21.965 -0.740 -11.733 1.00 97.31 74 LEU A O 1
ATOM 526 N N . THR A 1 75 ? 24.040 -0.208 -11.098 1.00 97.00 75 THR A N 1
ATOM 527 C CA . THR A 1 75 ? 24.534 -1.584 -10.914 1.00 97.00 75 THR A CA 1
ATOM 528 C C . THR A 1 75 ? 25.327 -1.698 -9.606 1.00 97.00 75 THR A C 1
ATOM 530 O O . THR A 1 75 ? 25.523 -0.691 -8.916 1.00 97.00 75 THR A O 1
ATOM 533 N N . GLY A 1 76 ? 25.789 -2.903 -9.258 1.00 96.12 76 GLY A N 1
ATOM 534 C CA . GLY A 1 76 ? 26.554 -3.168 -8.039 1.00 96.12 76 GLY A CA 1
ATOM 535 C C . GLY A 1 76 ? 25.693 -3.314 -6.785 1.00 96.12 76 GLY A C 1
ATOM 536 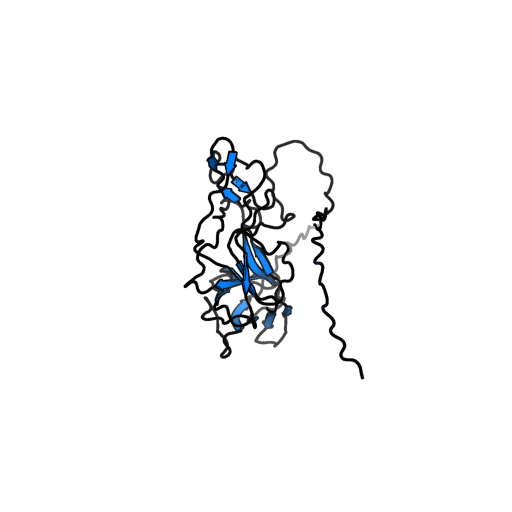O O . GLY A 1 76 ? 26.127 -2.898 -5.706 1.00 96.12 76 GLY A O 1
ATOM 537 N N . PHE A 1 77 ? 24.472 -3.842 -6.914 1.00 96.38 77 PHE A N 1
ATOM 538 C CA . PHE A 1 77 ? 23.593 -4.157 -5.783 1.00 96.38 77 PHE A CA 1
ATOM 539 C C . PHE A 1 77 ? 23.837 -5.582 -5.263 1.00 96.38 77 PHE A C 1
ATOM 541 O O . PHE A 1 77 ? 24.150 -6.449 -6.071 1.00 96.38 77 PHE A O 1
ATOM 548 N N . PRO A 1 78 ? 23.682 -5.852 -3.952 1.00 9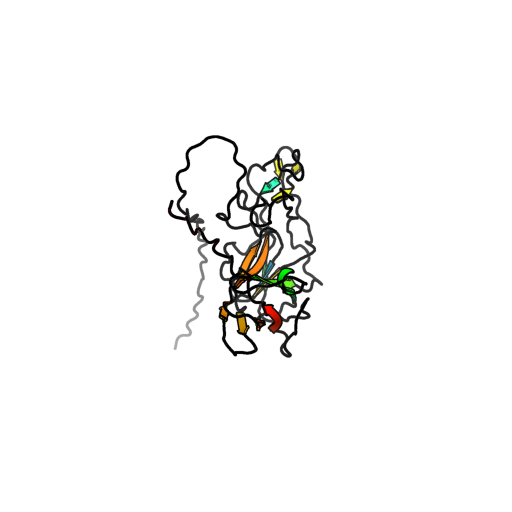5.88 78 PRO A N 1
ATOM 549 C CA . PRO A 1 78 ? 23.926 -7.185 -3.389 1.00 95.88 78 PRO A CA 1
ATOM 550 C C . PRO A 1 78 ? 23.098 -8.331 -3.984 1.00 95.88 78 PRO A C 1
ATOM 552 O O . PRO A 1 78 ? 23.603 -9.448 -4.036 1.00 95.88 78 PRO A O 1
ATOM 555 N N . ILE A 1 79 ? 21.866 -8.073 -4.445 1.00 94.38 79 ILE A N 1
ATOM 556 C CA . ILE A 1 79 ? 21.022 -9.109 -5.069 1.00 94.38 79 ILE A CA 1
ATOM 557 C C . ILE A 1 79 ? 21.660 -9.706 -6.339 1.00 94.38 79 ILE A C 1
ATOM 559 O O . ILE A 1 79 ? 21.615 -10.914 -6.555 1.00 94.38 79 ILE A O 1
ATOM 563 N N . ASP A 1 80 ? 22.296 -8.860 -7.154 1.00 96.31 80 ASP A N 1
ATOM 564 C CA . ASP A 1 80 ? 23.117 -9.226 -8.310 1.00 96.31 80 ASP A CA 1
ATOM 565 C C . ASP A 1 80 ? 24.008 -8.026 -8.664 1.00 96.31 80 ASP A C 1
ATOM 567 O O . ASP A 1 80 ? 23.544 -7.008 -9.194 1.00 96.31 80 ASP A O 1
ATOM 571 N N . GLU A 1 81 ? 25.306 -8.139 -8.370 1.00 95.81 81 GLU A N 1
ATOM 572 C CA . GLU A 1 81 ? 26.260 -7.045 -8.573 1.00 95.81 81 GLU A CA 1
ATOM 573 C C . GLU A 1 81 ? 26.506 -6.724 -10.054 1.00 95.81 81 GLU A C 1
ATOM 575 O O . GLU A 1 81 ? 27.018 -5.647 -10.363 1.00 95.81 81 GLU A O 1
ATOM 580 N N . SER A 1 82 ? 26.159 -7.641 -10.961 1.00 96.12 82 SER A N 1
ATOM 581 C CA . SER A 1 82 ? 26.375 -7.518 -12.405 1.00 96.12 82 SER A CA 1
ATOM 582 C C . SER A 1 82 ? 25.151 -7.008 -13.168 1.00 96.12 82 SER A C 1
ATOM 584 O O . SER A 1 82 ? 25.290 -6.485 -14.277 1.00 96.12 82 SER A O 1
ATOM 586 N N . ALA A 1 83 ? 23.962 -7.131 -12.578 1.00 97.12 83 ALA A N 1
ATOM 587 C CA . ALA A 1 83 ? 22.723 -6.645 -13.162 1.00 97.12 83 ALA A CA 1
ATOM 588 C C . ALA A 1 83 ? 22.594 -5.117 -13.056 1.00 97.12 83 ALA A C 1
ATOM 590 O O . ALA A 1 83 ? 23.210 -4.453 -12.214 1.00 97.12 83 ALA A O 1
ATOM 591 N N . TYR A 1 84 ? 21.773 -4.552 -13.940 1.00 97.94 84 TYR A N 1
ATOM 592 C CA . TYR A 1 84 ? 21.436 -3.133 -13.962 1.00 97.94 84 TYR A CA 1
ATOM 593 C C . TYR A 1 84 ? 19.977 -2.950 -13.552 1.00 97.94 84 TYR A C 1
ATOM 595 O O . TYR A 1 84 ? 19.123 -3.728 -13.960 1.00 97.94 84 TYR A O 1
ATOM 603 N N . TYR A 1 85 ? 19.682 -1.902 -12.788 1.00 97.94 85 TYR A N 1
ATOM 604 C CA . TYR A 1 85 ? 18.355 -1.635 -12.242 1.00 97.94 85 TYR A CA 1
ATOM 605 C C . TYR A 1 85 ? 17.957 -0.170 -12.396 1.00 97.94 85 TYR A C 1
ATOM 607 O O . TYR A 1 85 ? 18.742 0.749 -12.136 1.00 97.94 85 TYR A O 1
ATOM 615 N N . PHE A 1 86 ? 16.691 0.051 -12.739 1.00 97.25 86 PHE A N 1
ATOM 616 C CA . PHE A 1 86 ? 16.032 1.332 -12.521 1.00 97.25 86 PHE A CA 1
ATOM 617 C C . PHE A 1 86 ? 15.513 1.373 -11.084 1.00 97.25 86 PHE A C 1
ATOM 619 O O . PHE A 1 86 ? 14.593 0.650 -10.712 1.00 97.25 86 PHE A O 1
ATOM 626 N N . VAL A 1 87 ? 16.151 2.200 -10.261 1.00 95.62 87 VAL A N 1
ATOM 627 C CA . VAL A 1 87 ? 15.924 2.281 -8.810 1.00 95.62 87 VAL A CA 1
ATOM 628 C C . VAL A 1 87 ? 14.871 3.324 -8.447 1.00 95.62 87 VAL A C 1
ATOM 630 O O . VAL A 1 87 ? 14.902 4.434 -8.989 1.00 95.62 87 VAL A O 1
ATOM 633 N N . GLN A 1 88 ? 13.971 2.975 -7.522 1.00 91.44 88 GLN A N 1
ATOM 634 C CA . GLN A 1 88 ? 12.926 3.855 -7.001 1.00 91.44 88 GLN A CA 1
ATOM 635 C C . GLN A 1 88 ? 13.540 5.080 -6.328 1.00 91.44 88 GLN A C 1
ATOM 637 O O . GLN A 1 88 ? 14.634 5.024 -5.767 1.00 91.44 88 GLN A O 1
ATOM 642 N N . GLY A 1 89 ? 12.862 6.220 -6.454 1.00 87.25 89 GLY A N 1
ATOM 643 C CA . GLY A 1 89 ? 13.350 7.502 -5.946 1.00 87.25 89 GLY A CA 1
ATOM 644 C C . GLY A 1 89 ? 14.516 8.112 -6.741 1.00 87.25 89 GLY A C 1
ATOM 645 O O . GLY A 1 89 ? 14.759 9.314 -6.665 1.00 87.25 89 GLY A O 1
ATOM 646 N N . VAL A 1 90 ? 15.209 7.317 -7.563 1.00 91.88 90 VAL A N 1
ATOM 647 C CA . VAL A 1 90 ? 16.270 7.783 -8.469 1.00 91.88 90 VAL A CA 1
ATOM 648 C C . VAL A 1 90 ? 15.733 7.975 -9.883 1.00 91.88 90 VAL A C 1
ATOM 650 O O . VAL A 1 90 ? 15.941 9.027 -10.486 1.00 91.88 90 VAL A O 1
ATOM 653 N N . HIS A 1 91 ? 15.039 6.966 -10.407 1.00 93.38 91 HIS A N 1
ATOM 654 C CA . HIS A 1 91 ? 14.411 7.010 -11.725 1.00 93.38 91 HIS A CA 1
ATOM 655 C C . HIS A 1 91 ? 12.901 7.130 -11.566 1.00 93.38 91 HIS A C 1
ATOM 657 O O . HIS A 1 91 ? 12.323 6.683 -10.576 1.00 93.38 91 HIS A O 1
ATOM 663 N N . GLN A 1 92 ? 12.266 7.734 -12.564 1.00 90.31 92 GLN A N 1
ATOM 664 C CA . GLN A 1 92 ? 10.822 7.924 -12.604 1.00 90.31 92 GLN A CA 1
ATOM 665 C C . GLN A 1 92 ? 10.216 7.002 -13.653 1.00 90.31 92 GLN A C 1
ATOM 667 O O . GLN A 1 92 ? 10.756 6.883 -14.753 1.00 90.31 92 GLN A O 1
ATOM 672 N N . TRP A 1 93 ? 9.104 6.370 -13.298 1.00 92.75 93 TRP A N 1
ATOM 673 C CA . TRP A 1 93 ? 8.279 5.544 -14.175 1.00 92.75 93 TRP A CA 1
ATOM 674 C C . TRP A 1 93 ? 6.851 5.498 -13.631 1.00 92.75 93 TRP A C 1
ATOM 676 O O . TRP A 1 93 ? 6.596 5.944 -12.509 1.00 92.75 93 TRP A O 1
ATOM 686 N N . GLN A 1 94 ? 5.917 4.972 -14.420 1.00 93.00 94 GLN A N 1
ATOM 687 C CA . GLN A 1 94 ? 4.520 4.873 -14.002 1.00 93.00 94 GLN A CA 1
ATOM 688 C C . GLN A 1 94 ? 3.769 3.734 -14.686 1.00 93.00 94 GLN A C 1
ATOM 690 O O . GLN A 1 94 ? 3.738 3.653 -15.913 1.00 93.00 94 GLN A O 1
ATOM 695 N N . ALA A 1 95 ? 3.124 2.881 -13.892 1.00 94.56 95 ALA A N 1
ATOM 696 C CA . ALA A 1 95 ? 2.361 1.753 -14.403 1.00 94.56 95 ALA A CA 1
ATOM 697 C C . ALA A 1 95 ? 1.080 2.257 -15.070 1.00 94.56 95 ALA A C 1
ATOM 699 O O . ALA A 1 95 ? 0.715 3.427 -14.973 1.00 94.56 95 ALA A O 1
ATOM 700 N N . THR A 1 96 ? 0.369 1.378 -15.760 1.00 93.19 96 THR A N 1
ATOM 701 C CA . THR A 1 96 ? -0.918 1.762 -16.345 1.00 93.19 96 THR A CA 1
ATOM 702 C C . THR A 1 96 ? -1.877 2.171 -15.234 1.00 93.19 96 THR A C 1
ATOM 704 O O . THR A 1 96 ? -2.040 1.445 -14.255 1.00 93.19 96 THR A O 1
ATOM 707 N N . THR A 1 97 ? -2.525 3.322 -15.386 1.00 91.44 97 THR A N 1
ATOM 708 C CA . THR A 1 97 ? -3.581 3.747 -14.466 1.00 91.44 97 THR A CA 1
ATOM 709 C C . THR A 1 97 ? -4.864 4.037 -15.226 1.00 91.44 97 THR A C 1
ATOM 711 O O . THR A 1 97 ? -4.827 4.462 -16.382 1.00 91.44 97 THR A O 1
ATOM 714 N N . ALA A 1 98 ? -5.994 3.791 -14.577 1.00 90.06 98 ALA A N 1
ATOM 715 C CA . ALA A 1 98 ? -7.326 4.039 -15.108 1.00 90.06 98 ALA A CA 1
ATOM 716 C C . ALA A 1 98 ? -8.185 4.773 -14.073 1.00 90.06 98 ALA A C 1
ATOM 718 O O . ALA A 1 98 ? -7.838 4.835 -12.894 1.00 90.06 98 ALA A O 1
ATOM 719 N N . VAL A 1 99 ? -9.307 5.327 -14.525 1.00 90.44 99 VAL A N 1
ATOM 720 C CA . VAL A 1 99 ? -10.337 5.914 -13.660 1.00 90.44 99 VAL A CA 1
ATOM 721 C C . VAL A 1 99 ? -11.614 5.108 -13.834 1.00 90.44 99 VAL A C 1
ATOM 723 O O . VAL A 1 99 ? -11.929 4.719 -14.960 1.00 90.44 99 VAL A O 1
ATOM 726 N N . ALA A 1 100 ? -12.335 4.883 -12.743 1.00 90.62 100 ALA A N 1
ATOM 727 C CA . ALA A 1 100 ? -13.645 4.251 -12.748 1.00 90.62 100 ALA A CA 1
ATOM 728 C C . ALA A 1 100 ? -14.651 5.069 -11.925 1.00 90.62 100 ALA A C 1
ATOM 730 O O . ALA A 1 100 ? -14.277 5.855 -11.048 1.00 90.62 100 ALA A O 1
ATOM 731 N N . ASP A 1 101 ? -15.934 4.887 -12.229 1.00 90.81 101 ASP A N 1
ATOM 732 C CA . ASP A 1 101 ? -17.021 5.505 -11.475 1.00 90.81 101 ASP A CA 1
ATOM 733 C C . ASP A 1 101 ? -17.224 4.773 -10.136 1.00 90.81 101 ASP A C 1
ATOM 735 O O . ASP A 1 101 ? -16.951 3.577 -10.012 1.00 90.81 101 ASP A O 1
ATOM 739 N N . ALA A 1 102 ? -17.721 5.480 -9.119 1.00 92.62 102 ALA A N 1
ATOM 740 C CA . ALA A 1 102 ? -18.045 4.869 -7.829 1.00 92.62 102 ALA A CA 1
ATOM 741 C C . ALA A 1 102 ? -19.101 3.755 -7.978 1.00 92.62 102 ALA A C 1
ATOM 743 O O . ALA A 1 102 ? -20.069 3.914 -8.725 1.00 92.62 102 ALA A O 1
ATOM 744 N N . GLY A 1 103 ? -18.920 2.648 -7.252 1.00 90.81 103 GLY A N 1
ATOM 745 C CA . GLY A 1 103 ? -19.802 1.475 -7.276 1.00 90.81 103 GLY A CA 1
ATOM 746 C C . GLY A 1 103 ? -19.674 0.617 -8.539 1.00 90.81 103 GLY A C 1
ATOM 747 O O . GLY A 1 103 ? -20.632 -0.045 -8.924 1.00 90.81 103 GLY A O 1
ATOM 748 N N . THR A 1 104 ? -18.538 0.692 -9.243 1.00 91.94 104 THR A N 1
ATOM 749 C CA . THR A 1 104 ? -18.282 -0.111 -10.460 1.00 91.94 104 THR A CA 1
ATOM 750 C C . THR A 1 104 ? -17.074 -1.036 -10.351 1.00 91.94 104 THR A C 1
ATOM 752 O O . THR A 1 104 ? -16.750 -1.729 -11.314 1.00 91.94 104 THR A O 1
ATOM 755 N N . VAL A 1 105 ? -16.389 -1.028 -9.206 1.00 93.12 105 VAL A N 1
ATOM 756 C CA . VAL A 1 105 ? -15.160 -1.788 -8.982 1.00 93.12 105 VAL A CA 1
ATOM 757 C C . VAL A 1 105 ? -15.345 -2.668 -7.758 1.00 93.12 105 VAL A C 1
ATOM 759 O O . VAL A 1 105 ? -15.506 -2.156 -6.649 1.00 93.12 105 VAL A O 1
ATOM 762 N N . ASP A 1 106 ? -15.266 -3.973 -7.987 1.00 95.62 106 ASP A N 1
ATOM 763 C CA . ASP A 1 106 ? -15.198 -4.987 -6.945 1.00 95.62 106 ASP A CA 1
ATOM 764 C C . ASP A 1 106 ? -13.743 -5.153 -6.486 1.00 95.62 106 ASP A C 1
ATOM 766 O O . ASP A 1 106 ? -12.816 -5.145 -7.307 1.00 95.62 106 ASP A O 1
ATOM 770 N N . VAL A 1 107 ? -13.520 -5.286 -5.177 1.00 96.88 107 VAL A N 1
ATOM 771 C CA . VAL A 1 107 ? -12.178 -5.399 -4.595 1.00 96.88 107 VAL A CA 1
ATOM 772 C C . VAL A 1 107 ? -12.071 -6.467 -3.512 1.00 96.88 107 VAL A C 1
ATOM 774 O O . VAL A 1 107 ? -12.995 -6.706 -2.741 1.00 96.88 107 VAL A O 1
ATOM 777 N N . HIS A 1 108 ? -10.876 -7.030 -3.380 1.00 97.25 108 HIS A N 1
ATOM 778 C CA . HIS A 1 108 ? -10.415 -7.732 -2.190 1.00 97.25 108 HIS A CA 1
ATOM 779 C C . HIS A 1 108 ? -9.642 -6.758 -1.297 1.00 97.25 108 HIS A C 1
ATOM 781 O O . HIS A 1 108 ? -8.765 -6.023 -1.770 1.00 97.25 108 HIS A O 1
ATOM 787 N N . ALA A 1 109 ? -9.950 -6.752 -0.003 1.00 97.50 109 ALA A N 1
ATOM 788 C CA . ALA A 1 109 ? -9.254 -5.930 0.981 1.00 97.50 109 ALA A CA 1
ATOM 789 C C . ALA A 1 109 ? -8.142 -6.739 1.660 1.00 97.50 109 ALA A C 1
ATOM 791 O O . ALA A 1 109 ? -8.373 -7.855 2.118 1.00 97.50 109 ALA A O 1
ATOM 792 N N . ALA A 1 110 ? -6.940 -6.173 1.744 1.00 96.25 110 ALA A N 1
ATOM 793 C CA . ALA A 1 110 ? -5.783 -6.840 2.326 1.00 96.25 110 ALA A CA 1
ATOM 794 C C . ALA A 1 110 ? -5.116 -5.990 3.408 1.00 96.25 110 ALA A C 1
ATOM 796 O O . ALA A 1 110 ? -4.627 -4.890 3.127 1.00 96.25 110 ALA A O 1
ATOM 797 N N . TRP A 1 111 ? -5.068 -6.499 4.636 1.00 95.44 111 TRP A N 1
ATOM 798 C CA . TRP A 1 111 ? -4.321 -5.871 5.721 1.00 95.44 111 TRP A CA 1
ATOM 799 C C . TRP A 1 111 ? -2.820 -6.119 5.570 1.00 95.44 111 TRP A C 1
ATOM 801 O O . TRP A 1 111 ? -2.379 -7.160 5.096 1.00 95.44 111 TRP A O 1
ATOM 811 N N . GLY A 1 112 ? -2.004 -5.181 6.050 1.00 91.44 112 GLY A N 1
ATOM 812 C CA . GLY A 1 112 ? -0.573 -5.427 6.211 1.00 91.44 112 GLY A CA 1
ATOM 813 C C . GLY A 1 112 ? -0.314 -6.631 7.126 1.00 91.44 112 GLY A C 1
ATOM 814 O O . GLY A 1 112 ? -0.906 -6.741 8.206 1.00 91.44 112 GLY A O 1
ATOM 815 N N . ASP A 1 113 ? 0.619 -7.503 6.730 1.00 84.50 113 ASP A N 1
ATOM 816 C CA . ASP A 1 113 ? 0.944 -8.766 7.418 1.00 84.50 113 ASP A CA 1
ATOM 817 C C . ASP A 1 113 ? 1.233 -8.597 8.919 1.00 84.50 113 ASP A C 1
ATOM 819 O O . ASP A 1 113 ? 1.000 -9.491 9.737 1.00 84.50 113 ASP A O 1
ATOM 823 N N . ASN A 1 114 ? 1.728 -7.424 9.317 1.00 84.69 114 ASN A N 1
ATOM 824 C CA . ASN A 1 114 ? 2.050 -7.121 10.705 1.00 84.69 114 ASN A CA 1
ATOM 825 C C . ASN A 1 114 ? 0.817 -6.939 11.612 1.00 84.69 114 ASN A C 1
ATOM 827 O O . ASN A 1 114 ? 0.996 -6.803 12.824 1.00 84.69 114 ASN A O 1
ATOM 831 N N . LEU A 1 115 ? -0.397 -6.878 11.054 1.00 87.38 115 LEU A N 1
ATOM 832 C CA . LEU A 1 115 ? -1.646 -6.734 11.805 1.00 87.38 115 LEU A CA 1
ATOM 833 C C . LEU A 1 115 ? -2.422 -8.047 11.961 1.00 87.38 115 LEU A C 1
ATOM 835 O O . LEU A 1 115 ? -3.070 -8.232 12.988 1.00 87.38 115 LEU A O 1
ATOM 839 N N . ASN A 1 116 ? -2.353 -8.940 10.971 1.00 74.38 116 ASN A N 1
ATOM 840 C CA . ASN A 1 116 ? -3.122 -10.193 10.934 1.00 74.38 116 ASN A CA 1
ATOM 841 C C . ASN A 1 116 ? -2.311 -11.424 11.410 1.00 74.38 116 ASN A C 1
ATOM 843 O O . ASN A 1 116 ? -2.800 -12.549 11.392 1.00 74.38 116 ASN A O 1
ATOM 847 N N . GLY A 1 117 ? -1.056 -11.226 11.832 1.00 73.31 117 GLY A N 1
ATOM 848 C CA . GLY A 1 117 ? -0.157 -12.293 12.291 1.00 73.31 117 GLY A CA 1
ATOM 849 C C . GLY A 1 117 ? 0.104 -12.323 13.804 1.00 73.31 117 GLY A C 1
ATOM 850 O O . GLY A 1 117 ? -0.487 -11.591 14.595 1.00 73.31 117 GLY A O 1
ATOM 851 N N . ASP A 1 118 ? 1.094 -13.122 14.213 1.00 74.50 118 ASP A N 1
ATOM 852 C CA . ASP A 1 118 ? 1.526 -13.287 15.617 1.00 74.50 118 ASP A CA 1
ATOM 853 C C . ASP A 1 118 ? 2.378 -12.114 16.156 1.00 74.50 118 ASP A C 1
ATOM 855 O O . ASP A 1 118 ? 3.112 -12.236 17.150 1.00 74.50 118 ASP A O 1
ATOM 859 N N . ALA A 1 119 ? 2.336 -10.961 15.484 1.00 81.25 119 ALA A N 1
ATOM 860 C CA . ALA A 1 119 ? 3.135 -9.802 15.840 1.00 81.25 119 ALA A CA 1
ATOM 861 C C . ALA A 1 119 ? 2.752 -9.289 17.237 1.00 81.25 119 ALA A C 1
ATOM 863 O O . ALA A 1 119 ? 1.601 -8.978 17.541 1.00 81.25 119 ALA A O 1
ATOM 864 N N . LYS A 1 120 ? 3.748 -9.148 18.119 1.00 87.12 120 LYS A N 1
ATOM 865 C CA . LYS A 1 120 ? 3.537 -8.585 19.460 1.00 87.12 120 LYS A CA 1
ATOM 866 C C . LYS A 1 120 ? 3.494 -7.064 19.391 1.00 87.12 120 LYS A C 1
ATOM 868 O O . LYS A 1 120 ? 4.524 -6.409 19.565 1.00 87.12 120 LYS A O 1
ATOM 873 N N . LEU A 1 121 ? 2.302 -6.519 19.178 1.00 93.62 121 LEU A N 1
ATOM 874 C CA . LEU A 1 121 ? 2.055 -5.080 19.173 1.00 93.62 121 LEU A CA 1
ATOM 875 C C . LEU A 1 121 ? 2.172 -4.514 20.591 1.00 93.62 121 LEU A C 1
ATOM 877 O O . LEU A 1 121 ? 1.615 -5.062 21.543 1.00 93.62 121 LEU A O 1
ATOM 881 N N . LYS A 1 122 ? 2.922 -3.421 20.753 1.00 94.81 122 LYS A N 1
ATOM 882 C CA . LYS A 1 122 ? 3.245 -2.848 22.068 1.00 94.81 122 LYS A CA 1
ATOM 883 C C . LYS A 1 122 ? 2.854 -1.384 22.147 1.00 94.81 122 LYS A C 1
ATOM 885 O O . LYS A 1 122 ? 3.073 -0.632 21.201 1.00 94.81 122 LYS A O 1
ATOM 890 N N . THR A 1 123 ? 2.393 -0.955 23.319 1.00 95.25 123 THR A N 1
ATOM 891 C CA . THR A 1 123 ? 2.144 0.467 23.601 1.00 95.25 123 THR A CA 1
ATOM 892 C C . THR A 1 123 ? 3.381 1.315 23.312 1.00 95.25 123 THR A C 1
ATOM 894 O O . THR A 1 123 ? 4.503 0.896 23.617 1.00 95.25 123 THR A O 1
ATOM 897 N N . ASN A 1 124 ? 3.178 2.526 22.794 1.00 92.81 124 ASN A N 1
ATOM 898 C CA . ASN A 1 124 ? 4.205 3.520 22.448 1.00 92.81 124 ASN A CA 1
ATOM 899 C C . ASN A 1 124 ? 5.223 3.098 21.371 1.00 92.81 124 ASN A C 1
ATOM 901 O O . ASN A 1 124 ? 6.019 3.930 20.925 1.00 92.81 124 ASN A O 1
ATOM 905 N N . SER A 1 125 ? 5.192 1.846 20.913 1.00 91.75 125 SER A N 1
ATOM 906 C CA . SER A 1 125 ? 5.935 1.410 19.732 1.00 91.75 125 SER A CA 1
ATOM 907 C C . SER A 1 125 ? 5.151 1.794 18.474 1.00 91.75 125 SER A C 1
ATOM 909 O O . SER A 1 125 ? 3.920 1.800 18.521 1.00 91.75 125 SER A O 1
ATOM 911 N N . PRO A 1 126 ? 5.824 2.159 17.369 1.00 92.19 126 PRO A N 1
ATOM 912 C CA . PRO A 1 126 ? 5.125 2.373 16.112 1.00 92.19 126 PRO A CA 1
ATOM 913 C C . PRO A 1 126 ? 4.502 1.054 15.644 1.00 92.19 126 PRO A C 1
ATOM 915 O O . PRO A 1 126 ? 5.176 0.025 15.600 1.00 92.19 126 PRO A O 1
ATOM 918 N N . ILE A 1 127 ? 3.213 1.109 15.326 1.00 93.25 127 ILE A N 1
ATOM 919 C CA . ILE A 1 127 ? 2.437 0.042 14.704 1.00 93.25 127 ILE A CA 1
ATOM 920 C C . ILE A 1 127 ? 2.046 0.564 13.330 1.00 93.25 127 ILE A C 1
ATOM 922 O O . ILE A 1 127 ? 1.367 1.584 13.216 1.00 93.25 127 ILE A O 1
ATOM 926 N N . ARG A 1 128 ? 2.504 -0.113 12.285 1.00 93.25 128 ARG A N 1
ATOM 927 C CA . ARG A 1 128 ? 2.146 0.244 10.921 1.00 93.25 128 ARG A CA 1
ATOM 928 C C . ARG A 1 128 ? 0.772 -0.340 10.614 1.00 93.25 128 ARG A C 1
ATOM 930 O O . ARG A 1 128 ? 0.585 -1.545 10.716 1.00 93.25 128 ARG A O 1
ATOM 937 N N . VAL A 1 129 ? -0.196 0.508 10.312 1.00 95.12 129 VAL A N 1
ATOM 938 C CA . VAL A 1 129 ? -1.493 0.090 9.788 1.00 95.12 129 VAL A CA 1
ATOM 939 C C . VAL A 1 129 ? -1.436 0.278 8.288 1.00 95.12 129 VAL A C 1
ATOM 941 O O . VAL A 1 129 ? -1.154 1.382 7.838 1.00 95.12 129 VAL A O 1
ATOM 944 N N . GLU A 1 130 ? -1.651 -0.789 7.534 1.00 95.06 130 GLU A N 1
ATOM 945 C CA . GLU A 1 130 ? -1.680 -0.755 6.075 1.00 95.06 130 GLU A CA 1
ATOM 946 C C . GLU A 1 130 ? -2.907 -1.505 5.577 1.00 95.06 130 GLU A C 1
ATOM 948 O O . GLU A 1 130 ? -3.214 -2.587 6.074 1.00 95.06 130 GLU A O 1
ATOM 953 N N . MET A 1 131 ? -3.592 -0.911 4.604 1.00 97.19 131 MET A N 1
ATOM 954 C CA . MET A 1 131 ? -4.678 -1.530 3.854 1.00 97.19 131 MET A CA 1
ATOM 955 C C . MET A 1 131 ? -4.384 -1.408 2.359 1.00 97.19 131 MET A C 1
ATOM 957 O O . MET A 1 131 ? -4.075 -0.322 1.865 1.00 97.19 131 MET A O 1
ATOM 961 N N . GLY A 1 132 ? -4.489 -2.510 1.630 1.00 96.88 132 GLY A N 1
ATOM 962 C CA . GLY A 1 132 ? -4.467 -2.541 0.176 1.00 96.88 132 GLY A CA 1
ATOM 963 C C . GLY A 1 132 ? -5.825 -2.960 -0.370 1.00 96.88 132 GLY A C 1
ATOM 964 O O . GLY A 1 132 ? -6.414 -3.912 0.125 1.00 96.88 132 GLY A O 1
ATOM 965 N N . LEU A 1 133 ? -6.286 -2.293 -1.425 1.00 97.25 133 LEU A N 1
ATOM 966 C CA . LEU A 1 133 ? -7.437 -2.742 -2.208 1.00 97.25 133 LEU A CA 1
ATOM 967 C C . LEU A 1 133 ?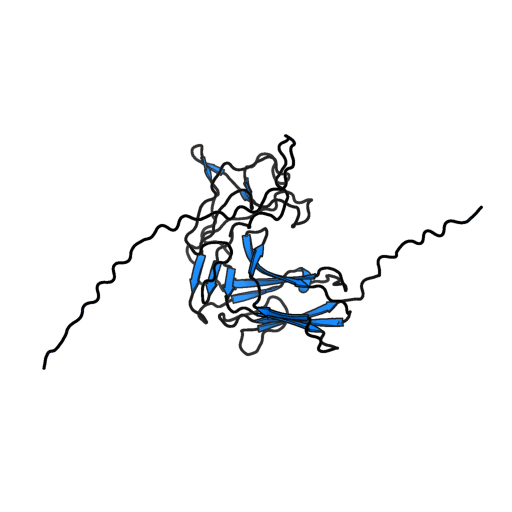 -6.926 -3.339 -3.518 1.00 97.25 133 LEU A C 1
ATOM 969 O O . LEU A 1 133 ? -6.124 -2.708 -4.217 1.00 97.25 133 LEU A O 1
ATOM 973 N N . LEU A 1 134 ? -7.338 -4.565 -3.817 1.00 95.69 134 LEU A N 1
ATOM 974 C CA . LEU A 1 134 ? -6.969 -5.298 -5.022 1.00 95.69 134 LEU A CA 1
ATOM 975 C C . LEU A 1 134 ? -8.234 -5.488 -5.847 1.00 95.69 134 LEU A C 1
ATOM 977 O O . LEU A 1 134 ? -9.203 -6.008 -5.314 1.00 95.69 134 LEU A O 1
ATOM 981 N N . ALA A 1 135 ? -8.246 -5.070 -7.110 1.00 94.44 135 ALA A N 1
ATOM 982 C CA . ALA A 1 135 ? -9.406 -5.297 -7.969 1.00 94.44 135 ALA A CA 1
ATOM 983 C C . ALA A 1 135 ? -9.685 -6.803 -8.090 1.00 94.44 135 ALA A C 1
ATOM 985 O O . ALA A 1 135 ? -8.734 -7.579 -8.200 1.00 94.44 135 ALA A O 1
ATOM 986 N N . ASP A 1 136 ? -10.955 -7.210 -8.098 1.00 91.44 136 ASP A N 1
ATOM 987 C CA . ASP A 1 136 ? -11.321 -8.536 -8.596 1.00 91.44 136 ASP A CA 1
ATOM 988 C C . ASP A 1 136 ? -11.115 -8.549 -10.121 1.00 91.44 136 ASP A C 1
ATOM 990 O O . ASP A 1 136 ? -11.444 -7.593 -10.828 1.00 91.44 136 ASP A O 1
ATOM 994 N N . LEU A 1 137 ? -10.439 -9.579 -10.627 1.00 69.69 137 LEU A N 1
ATOM 995 C CA . LEU A 1 137 ? -9.624 -9.506 -11.848 1.00 69.69 137 LEU A CA 1
ATOM 996 C C . LEU A 1 137 ? -10.223 -10.128 -13.130 1.00 69.69 137 LEU A C 1
ATOM 998 O O . LEU A 1 137 ? -9.422 -10.548 -13.973 1.00 69.69 137 LEU A O 1
ATOM 1002 N N . PRO A 1 138 ? -11.543 -10.230 -13.399 1.00 53.03 138 PRO A N 1
ATOM 1003 C CA . PRO A 1 138 ? -11.927 -10.996 -14.578 1.00 53.03 138 PRO A CA 1
ATOM 1004 C C . PRO A 1 138 ? -11.560 -10.332 -15.925 1.00 53.03 138 PRO A C 1
ATOM 1006 O O . PRO A 1 138 ? -11.422 -11.073 -16.895 1.00 53.03 138 PRO A O 1
ATOM 1009 N N . GLU A 1 139 ? -11.344 -9.004 -16.033 1.00 54.38 139 GLU A N 1
ATOM 1010 C CA . GLU A 1 139 ? -11.217 -8.340 -17.358 1.00 54.38 139 GLU A CA 1
ATOM 1011 C C . GLU A 1 139 ? -10.260 -7.121 -17.467 1.00 54.38 139 GLU A C 1
ATOM 1013 O O . GLU A 1 139 ? -10.431 -6.275 -18.346 1.00 54.38 139 GLU A O 1
ATOM 1018 N N . LEU A 1 140 ? -9.210 -6.992 -16.645 1.00 63.41 140 LEU A N 1
ATOM 1019 C CA . LEU A 1 140 ? -8.242 -5.877 -16.785 1.00 63.41 140 LEU A CA 1
ATOM 1020 C C . LEU A 1 140 ? -7.151 -6.151 -17.840 1.00 63.41 140 LEU A C 1
ATOM 1022 O O . LEU A 1 140 ? -5.950 -6.040 -17.579 1.00 63.41 140 LEU A O 1
ATOM 1026 N N . GLU A 1 141 ? -7.576 -6.521 -19.052 1.00 67.00 141 GLU A N 1
ATOM 1027 C CA . GLU A 1 141 ? -6.682 -6.749 -20.190 1.00 67.00 141 GLU A CA 1
ATOM 1028 C C . GLU A 1 141 ? -5.828 -5.501 -20.493 1.00 67.00 141 GLU A C 1
ATOM 1030 O O . GLU A 1 141 ? -6.322 -4.377 -20.594 1.00 67.00 141 GLU A O 1
ATOM 1035 N N . GLY A 1 142 ? -4.520 -5.703 -20.676 1.00 80.81 142 GLY A N 1
ATOM 1036 C CA . GLY A 1 142 ? -3.604 -4.673 -21.177 1.00 80.81 142 GLY A CA 1
ATOM 1037 C C . GLY A 1 142 ? -3.065 -3.684 -20.139 1.00 80.81 142 GLY A C 1
ATOM 1038 O O . GLY A 1 142 ? -2.365 -2.739 -20.516 1.00 80.81 142 GLY A O 1
ATOM 1039 N N . MET A 1 143 ? -3.353 -3.866 -18.843 1.00 91.94 143 MET A N 1
ATOM 1040 C CA . MET A 1 143 ? -2.705 -3.069 -17.800 1.00 91.94 143 MET A CA 1
ATOM 1041 C C . MET A 1 143 ? -1.268 -3.546 -17.563 1.00 91.94 143 MET A C 1
ATOM 1043 O O . MET A 1 143 ? -1.022 -4.680 -17.158 1.00 91.94 143 MET A O 1
ATOM 1047 N N . ARG A 1 144 ? -0.309 -2.645 -17.791 1.00 94.50 144 ARG A N 1
ATOM 1048 C CA . ARG A 1 144 ? 1.137 -2.900 -17.683 1.00 94.50 144 ARG A CA 1
ATOM 1049 C C . ARG A 1 144 ? 1.737 -2.357 -16.400 1.00 94.50 144 ARG A C 1
ATOM 1051 O O . ARG A 1 144 ? 1.434 -1.220 -16.032 1.00 94.50 144 ARG A O 1
ATOM 1058 N N . GLY A 1 145 ? 2.664 -3.103 -15.809 1.00 95.25 145 GLY A N 1
ATOM 1059 C CA . GLY A 1 145 ? 3.470 -2.678 -14.660 1.00 95.25 145 GLY A CA 1
ATOM 1060 C C . GLY A 1 145 ? 4.863 -3.310 -14.662 1.00 95.25 145 GLY A C 1
ATOM 1061 O O . GLY A 1 145 ? 5.281 -3.891 -15.666 1.00 95.25 145 GLY A O 1
ATOM 1062 N N . TRP A 1 146 ? 5.571 -3.229 -13.536 1.00 95.75 146 TRP A N 1
ATOM 1063 C CA . TRP A 1 146 ? 6.912 -3.802 -13.372 1.00 95.75 146 TRP A CA 1
ATOM 1064 C C . TRP A 1 146 ? 7.035 -4.652 -12.120 1.00 95.75 146 TRP A C 1
ATOM 1066 O O . TRP A 1 146 ? 6.488 -4.319 -11.068 1.00 95.75 146 TRP A O 1
ATOM 1076 N N . SER A 1 147 ? 7.825 -5.719 -12.232 1.00 95.50 147 SER A N 1
ATOM 1077 C CA . SER A 1 147 ? 8.359 -6.393 -11.054 1.00 95.50 147 SER A CA 1
ATOM 1078 C C . SER A 1 147 ? 9.321 -5.450 -10.336 1.00 95.50 147 SER A C 1
ATOM 1080 O O . SER A 1 147 ? 10.182 -4.839 -10.981 1.00 95.50 147 SER A O 1
ATOM 1082 N N . ILE A 1 148 ? 9.156 -5.335 -9.020 1.00 95.94 148 ILE A N 1
ATOM 1083 C CA . ILE A 1 148 ? 10.028 -4.554 -8.148 1.00 95.94 148 ILE A CA 1
ATOM 1084 C C . ILE A 1 148 ? 10.707 -5.489 -7.165 1.00 95.94 148 ILE A C 1
ATOM 1086 O O . ILE A 1 148 ? 10.051 -6.254 -6.462 1.00 95.94 148 ILE A O 1
ATOM 1090 N N . GLU A 1 149 ? 12.025 -5.380 -7.115 1.00 95.88 149 GLU A N 1
ATOM 1091 C CA . GLU A 1 149 ? 12.903 -6.212 -6.311 1.00 95.88 149 GLU A CA 1
ATOM 1092 C C . GLU A 1 149 ? 13.554 -5.377 -5.217 1.00 95.88 149 GLU A C 1
ATOM 1094 O O . GLU A 1 149 ? 13.911 -4.212 -5.422 1.00 95.88 149 GLU A O 1
ATOM 1099 N N . LYS A 1 150 ? 13.718 -5.995 -4.048 1.00 95.94 150 LYS A N 1
ATOM 1100 C CA . LYS A 1 150 ? 14.528 -5.461 -2.961 1.00 95.94 150 LYS A CA 1
ATOM 1101 C C . LYS A 1 150 ? 15.990 -5.724 -3.298 1.00 95.94 150 LYS A C 1
ATOM 1103 O O . LYS A 1 150 ? 16.422 -6.868 -3.324 1.00 95.94 150 LYS A O 1
ATOM 1108 N N . LEU A 1 151 ? 16.753 -4.673 -3.565 1.00 96.38 151 LEU A N 1
ATOM 1109 C CA . LEU A 1 151 ? 18.092 -4.810 -4.142 1.00 96.38 151 LEU A CA 1
ATOM 1110 C C . LEU A 1 151 ? 19.177 -5.129 -3.098 1.00 96.38 151 LEU A C 1
ATOM 1112 O O . LEU A 1 151 ? 20.306 -5.458 -3.461 1.00 96.38 151 LEU A O 1
ATOM 1116 N N . ASP A 1 152 ? 18.842 -5.023 -1.811 1.00 95.94 152 ASP A N 1
ATOM 1117 C CA . ASP A 1 152 ? 19.690 -5.382 -0.672 1.00 95.94 152 ASP A CA 1
ATOM 1118 C C . ASP A 1 152 ? 18.840 -6.123 0.374 1.00 95.94 152 ASP A C 1
ATOM 1120 O O . ASP A 1 152 ? 18.089 -5.504 1.134 1.00 95.94 152 ASP A O 1
ATOM 1124 N N . GLU A 1 153 ? 18.888 -7.458 0.355 1.00 93.75 153 GLU A N 1
ATOM 1125 C CA . GLU A 1 153 ? 18.029 -8.318 1.184 1.00 93.75 153 GLU A CA 1
ATOM 1126 C C . GLU A 1 153 ? 18.350 -8.228 2.684 1.00 93.75 153 GLU A C 1
ATOM 1128 O O . GLU A 1 153 ? 17.454 -8.427 3.509 1.00 93.75 153 GLU A O 1
ATOM 1133 N N . ASP A 1 154 ? 19.589 -7.869 3.032 1.00 93.81 154 ASP A N 1
ATOM 1134 C CA . ASP A 1 154 ? 20.072 -7.787 4.415 1.00 93.81 154 ASP A CA 1
ATOM 1135 C C . ASP A 1 154 ? 19.584 -6.522 5.142 1.00 93.81 154 ASP A C 1
ATOM 1137 O O . ASP A 1 154 ? 19.592 -6.455 6.377 1.00 93.81 154 ASP A O 1
ATOM 1141 N N . LEU A 1 155 ? 19.154 -5.502 4.395 1.00 90.06 155 LEU A N 1
ATOM 1142 C CA . LEU A 1 155 ? 18.620 -4.265 4.955 1.00 90.06 155 LEU A CA 1
ATOM 1143 C C . LEU A 1 155 ? 17.138 -4.397 5.310 1.00 90.06 155 LEU A C 1
ATOM 1145 O O . LEU A 1 155 ? 16.385 -5.178 4.734 1.00 90.06 155 LEU A O 1
ATOM 1149 N N . LEU A 1 156 ? 16.677 -3.582 6.256 1.00 85.00 156 LEU A N 1
ATOM 1150 C CA . LEU A 1 156 ? 15.245 -3.449 6.528 1.00 85.00 156 LEU A CA 1
ATOM 1151 C C . LEU A 1 156 ? 14.552 -2.746 5.353 1.00 85.00 156 LEU A C 1
ATOM 1153 O O . LEU A 1 156 ? 15.178 -1.956 4.656 1.00 85.00 156 LEU A O 1
ATOM 1157 N N . ASP A 1 157 ? 13.255 -2.973 5.142 1.00 84.06 157 ASP A N 1
ATOM 1158 C CA . ASP A 1 157 ? 12.566 -2.471 3.936 1.00 84.06 157 ASP A CA 1
ATOM 1159 C C . ASP A 1 157 ? 12.603 -0.947 3.787 1.00 84.06 157 ASP A C 1
ATOM 1161 O O . ASP A 1 157 ? 12.713 -0.438 2.681 1.00 84.06 157 ASP A O 1
ATOM 1165 N N . ARG A 1 158 ? 12.597 -0.211 4.900 1.00 80.19 158 ARG A N 1
ATOM 1166 C CA . ARG A 1 158 ? 12.759 1.255 4.911 1.00 80.19 158 ARG A CA 1
ATOM 1167 C C . ARG A 1 158 ? 14.181 1.739 4.572 1.00 80.19 158 ARG A C 1
ATOM 1169 O O . ARG A 1 158 ? 14.397 2.922 4.341 1.00 80.19 158 ARG A O 1
ATOM 1176 N N . GLU A 1 159 ? 15.164 0.847 4.634 1.00 87.00 159 GLU A N 1
ATOM 1177 C CA . GLU A 1 159 ? 16.590 1.122 4.413 1.00 87.00 159 GLU A CA 1
ATOM 1178 C C . GLU A 1 159 ? 17.077 0.562 3.067 1.00 87.00 159 GLU A C 1
ATOM 1180 O O . GLU A 1 159 ? 18.061 1.059 2.518 1.00 87.00 159 GLU A O 1
ATOM 1185 N N . ALA A 1 160 ? 16.393 -0.452 2.533 1.00 91.31 160 ALA A N 1
ATOM 1186 C CA . ALA A 1 160 ? 16.763 -1.122 1.299 1.00 91.31 160 ALA A CA 1
ATOM 1187 C C . ALA A 1 160 ? 16.384 -0.294 0.056 1.00 91.31 160 ALA A C 1
ATOM 1189 O O . ALA A 1 160 ? 15.279 0.250 -0.014 1.00 91.31 160 ALA A O 1
ATOM 1190 N N . PRO A 1 161 ? 17.258 -0.222 -0.963 1.00 93.56 161 PRO A N 1
ATOM 1191 C CA . PRO A 1 161 ? 16.871 0.266 -2.276 1.00 93.56 161 PRO A CA 1
ATOM 1192 C C . PRO A 1 161 ? 15.990 -0.764 -2.990 1.00 93.56 161 PRO A C 1
ATOM 1194 O O . PRO A 1 161 ? 16.237 -1.967 -2.915 1.00 93.56 161 PRO A O 1
ATOM 1197 N N . TYR A 1 162 ? 14.996 -0.275 -3.728 1.00 95.75 162 TYR A N 1
ATOM 1198 C CA . TYR A 1 162 ? 14.104 -1.092 -4.550 1.00 95.75 162 TYR A CA 1
ATOM 1199 C C . TYR A 1 162 ? 14.206 -0.678 -6.012 1.00 95.75 162 TYR A C 1
ATOM 1201 O O . TYR A 1 162 ? 14.397 0.502 -6.310 1.00 95.75 162 TYR A O 1
ATOM 1209 N N . GLY A 1 163 ? 14.065 -1.616 -6.943 1.00 96.12 163 GLY A N 1
ATOM 1210 C CA . GLY A 1 163 ? 14.129 -1.291 -8.364 1.00 96.12 163 GLY A CA 1
ATOM 1211 C C . GLY A 1 163 ? 13.558 -2.361 -9.274 1.00 96.12 163 GLY A C 1
ATOM 1212 O O . GLY A 1 163 ? 13.223 -3.454 -8.833 1.00 96.12 163 GLY A O 1
ATOM 1213 N N . THR A 1 164 ? 13.446 -2.024 -10.555 1.00 97.12 164 THR A N 1
ATOM 1214 C CA . THR A 1 164 ? 13.100 -2.975 -11.615 1.00 97.12 164 THR A CA 1
ATOM 1215 C C . THR A 1 164 ? 14.314 -3.261 -12.490 1.00 97.12 164 THR A C 1
ATOM 1217 O O . THR A 1 164 ? 15.143 -2.373 -12.721 1.00 97.12 164 THR A O 1
ATOM 1220 N N . LEU A 1 165 ? 14.431 -4.501 -12.961 1.00 97.50 165 LEU A N 1
ATOM 1221 C CA . LEU A 1 165 ? 15.545 -4.951 -13.786 1.00 97.50 165 LEU A CA 1
ATOM 1222 C C . LEU A 1 165 ? 15.600 -4.177 -15.112 1.00 97.50 165 LEU A C 1
ATOM 1224 O O . LEU A 1 165 ? 14.599 -4.019 -15.814 1.00 97.50 165 LEU A O 1
ATOM 1228 N N . ALA A 1 166 ? 16.798 -3.726 -15.470 1.00 97.56 166 ALA A N 1
ATOM 1229 C CA . ALA A 1 166 ? 17.106 -3.105 -16.746 1.00 97.56 166 ALA A CA 1
ATOM 1230 C C . ALA A 1 166 ? 17.850 -4.096 -17.649 1.00 97.56 166 ALA A C 1
ATOM 1232 O O . ALA A 1 166 ? 18.883 -4.655 -17.284 1.00 97.56 166 ALA A O 1
ATOM 1233 N N . VAL A 1 167 ? 17.350 -4.263 -18.866 1.00 96.00 167 VAL A N 1
ATOM 1234 C CA . VAL A 1 167 ? 17.932 -5.099 -19.912 1.00 96.00 167 VAL A CA 1
ATOM 1235 C C . VAL A 1 167 ? 18.540 -4.197 -20.978 1.00 96.00 167 VAL A C 1
ATOM 1237 O O . VAL A 1 167 ? 17.949 -3.188 -21.364 1.00 96.00 167 VAL A O 1
ATOM 1240 N N . LEU A 1 168 ? 19.740 -4.544 -21.443 1.00 95.38 168 LEU A N 1
ATOM 1241 C CA . LEU A 1 168 ? 20.365 -3.872 -22.575 1.00 95.38 168 LEU A CA 1
ATOM 1242 C C . LEU A 1 168 ? 19.746 -4.393 -23.876 1.00 95.38 168 LEU A C 1
ATOM 1244 O O . LEU A 1 168 ? 19.958 -5.548 -24.239 1.00 95.38 168 LEU A O 1
ATOM 1248 N N . ASP A 1 169 ? 19.029 -3.525 -24.580 1.00 92.06 169 ASP A N 1
ATOM 1249 C CA . ASP A 1 169 ? 18.384 -3.814 -25.856 1.00 92.06 169 ASP A CA 1
ATOM 1250 C C . ASP A 1 169 ? 18.822 -2.790 -26.911 1.00 92.06 169 ASP A C 1
ATOM 1252 O O . ASP A 1 169 ? 18.733 -1.580 -26.704 1.00 92.06 169 ASP A O 1
ATOM 1256 N N . GLU A 1 170 ? 19.389 -3.273 -28.018 1.00 92.19 170 GLU A N 1
ATOM 1257 C CA . GLU A 1 170 ? 19.940 -2.443 -29.106 1.00 92.19 170 GLU A CA 1
ATOM 1258 C C . GLU A 1 170 ? 20.844 -1.279 -28.629 1.00 92.19 170 GLU A C 1
ATOM 1260 O O . GLU A 1 170 ? 20.855 -0.182 -29.187 1.00 92.19 170 GLU A O 1
ATOM 1265 N N . GLY A 1 171 ? 21.631 -1.511 -27.571 1.00 92.19 171 GLY A N 1
ATOM 1266 C CA . GLY A 1 171 ? 22.545 -0.511 -27.004 1.00 92.19 171 GLY A CA 1
ATOM 1267 C C . GLY A 1 171 ? 21.890 0.514 -26.069 1.00 92.19 171 GLY A C 1
ATOM 1268 O O . GLY A 1 171 ? 22.569 1.437 -25.621 1.00 92.19 171 GLY A O 1
ATOM 1269 N N . THR A 1 172 ? 20.606 0.350 -25.744 1.00 94.00 172 THR A N 1
ATOM 1270 C CA . THR A 1 172 ? 19.862 1.179 -24.786 1.00 94.00 172 THR A CA 1
ATOM 1271 C C . THR A 1 172 ? 19.320 0.316 -23.651 1.00 94.00 172 THR A C 1
ATOM 1273 O O . THR A 1 172 ? 18.819 -0.778 -23.880 1.00 94.00 172 THR A O 1
ATOM 1276 N N . TYR A 1 173 ? 19.399 0.794 -22.411 1.00 96.12 173 TYR A N 1
ATOM 1277 C CA . TYR A 1 173 ? 18.772 0.094 -21.291 1.00 96.12 173 TYR A CA 1
ATOM 1278 C C . TYR A 1 173 ? 17.264 0.346 -21.256 1.00 96.12 173 TYR A C 1
ATOM 1280 O O . TYR A 1 173 ? 16.830 1.495 -21.342 1.00 96.12 173 TYR A O 1
ATOM 1288 N N . ARG A 1 174 ? 16.481 -0.721 -21.088 1.00 95.69 174 ARG A N 1
ATOM 1289 C CA . ARG A 1 174 ? 15.018 -0.691 -20.942 1.00 95.69 174 ARG A CA 1
ATOM 1290 C C . ARG A 1 174 ? 14.570 -1.663 -19.860 1.00 95.69 174 ARG A C 1
ATOM 1292 O O . ARG A 1 174 ? 15.231 -2.667 -19.627 1.00 95.69 174 ARG A O 1
ATOM 1299 N N . ALA A 1 175 ? 13.451 -1.381 -19.204 1.00 95.50 175 ALA A N 1
ATOM 1300 C CA . ALA A 1 175 ? 12.797 -2.359 -18.337 1.00 95.50 175 ALA A CA 1
ATOM 1301 C C . ALA A 1 175 ? 11.811 -3.199 -19.158 1.00 95.50 175 ALA A C 1
ATOM 1303 O O . ALA A 1 175 ? 11.175 -2.676 -20.073 1.00 95.50 175 ALA A O 1
ATOM 1304 N N . VAL A 1 176 ? 11.666 -4.481 -18.823 1.00 93.81 176 VAL A N 1
ATOM 1305 C CA . VAL A 1 176 ? 10.670 -5.360 -19.453 1.00 93.81 176 VAL A CA 1
ATOM 1306 C C . VAL A 1 176 ? 9.374 -5.279 -18.638 1.00 93.81 176 VAL A C 1
ATOM 1308 O O . VAL A 1 176 ? 9.367 -5.737 -17.494 1.00 93.81 176 VAL A O 1
ATOM 1311 N N . PRO A 1 177 ? 8.289 -4.680 -19.165 1.00 94.94 177 PRO A N 1
ATOM 1312 C CA . PRO A 1 177 ? 7.024 -4.643 -18.446 1.00 94.94 177 PRO A CA 1
ATOM 1313 C C . PRO A 1 177 ? 6.367 -6.022 -18.407 1.00 94.94 177 PRO A C 1
ATOM 1315 O O . PRO A 1 177 ? 6.547 -6.840 -19.310 1.00 94.94 177 PRO A O 1
ATOM 1318 N N . ILE A 1 178 ? 5.538 -6.238 -17.391 1.00 94.50 178 ILE A N 1
ATOM 1319 C CA . ILE A 1 178 ? 4.616 -7.375 -17.335 1.00 94.50 178 ILE A CA 1
ATOM 1320 C C . ILE A 1 178 ? 3.273 -6.917 -17.918 1.00 94.50 178 ILE A C 1
ATOM 1322 O O . ILE A 1 178 ? 2.749 -5.878 -17.505 1.00 94.50 178 ILE A O 1
ATOM 1326 N N . ASP A 1 179 ? 2.750 -7.672 -18.888 1.00 92.44 179 ASP A N 1
ATOM 1327 C CA . ASP A 1 179 ? 1.519 -7.377 -19.633 1.00 92.44 179 ASP A CA 1
ATOM 1328 C C . ASP A 1 179 ? 0.762 -8.682 -19.985 1.00 92.44 179 ASP A C 1
ATOM 1330 O O . ASP A 1 179 ? 1.305 -9.492 -20.745 1.00 92.44 179 ASP A O 1
ATOM 1334 N N . PRO A 1 180 ? -0.459 -8.917 -19.463 1.00 91.25 180 PRO A N 1
ATOM 1335 C CA . PRO A 1 180 ? -1.104 -8.150 -18.397 1.00 91.25 180 PRO A CA 1
ATOM 1336 C C . PRO A 1 180 ? -0.378 -8.343 -17.057 1.00 91.25 180 PRO A C 1
ATOM 1338 O O . PRO A 1 180 ? 0.147 -9.421 -16.766 1.00 91.25 180 PRO A O 1
ATOM 1341 N N . PHE A 1 181 ? -0.346 -7.303 -16.224 1.00 93.19 181 PHE A N 1
ATOM 1342 C CA . PHE A 1 181 ? 0.155 -7.427 -14.856 1.00 93.19 181 PHE A CA 1
ATOM 1343 C C . PHE A 1 181 ? -0.826 -8.269 -14.018 1.00 93.19 181 PHE A C 1
ATOM 1345 O O . PHE A 1 181 ? -2.031 -8.035 -14.094 1.00 93.19 181 PHE A O 1
ATOM 1352 N N . PRO A 1 182 ? -0.353 -9.215 -13.186 1.00 91.75 182 PRO A N 1
ATOM 1353 C CA . PRO A 1 182 ? -1.218 -10.147 -12.449 1.00 91.75 182 PRO A CA 1
ATOM 1354 C C . PRO A 1 182 ? -1.975 -9.525 -11.261 1.00 91.75 182 PRO A C 1
ATOM 1356 O O . PRO A 1 182 ? -2.636 -10.235 -10.514 1.00 91.75 182 PRO A O 1
ATOM 1359 N N . GLU A 1 183 ? -1.830 -8.224 -11.037 1.00 92.62 183 GLU A N 1
ATOM 1360 C CA . GLU A 1 183 ? -2.325 -7.508 -9.864 1.00 92.62 183 GLU A CA 1
ATOM 1361 C C . GLU A 1 183 ? -2.724 -6.091 -10.284 1.00 92.62 183 GLU A C 1
ATOM 1363 O O . GLU A 1 183 ? -1.960 -5.404 -10.964 1.00 92.62 183 GLU A O 1
ATOM 1368 N N . VAL A 1 184 ? -3.892 -5.622 -9.849 1.00 94.31 184 VAL A N 1
ATOM 1369 C CA . VAL A 1 184 ? -4.297 -4.226 -10.031 1.00 94.31 184 VAL A CA 1
ATOM 1370 C C . VAL A 1 184 ? -4.762 -3.664 -8.700 1.00 94.31 184 VAL A C 1
ATOM 1372 O O . VAL A 1 184 ? -5.613 -4.241 -8.026 1.00 94.31 184 VAL A O 1
ATOM 1375 N N . ARG A 1 185 ? -4.174 -2.536 -8.307 1.00 95.12 185 ARG A N 1
ATOM 1376 C CA . ARG A 1 185 ? -4.529 -1.822 -7.081 1.00 95.12 185 ARG A CA 1
ATOM 1377 C C . ARG A 1 185 ? -5.728 -0.921 -7.311 1.00 95.12 185 ARG A C 1
ATOM 1379 O O . ARG A 1 185 ? -5.933 -0.414 -8.409 1.00 95.12 185 ARG A O 1
ATOM 1386 N N . VAL A 1 186 ? -6.493 -0.674 -6.260 1.00 94.69 186 VAL A N 1
ATOM 1387 C CA . VAL A 1 186 ? -7.616 0.261 -6.310 1.00 94.69 186 VAL A CA 1
ATOM 1388 C C . VAL A 1 186 ? -7.403 1.372 -5.295 1.00 94.69 186 VAL A C 1
ATOM 1390 O O . VAL A 1 186 ? -6.983 1.140 -4.163 1.00 94.69 186 VAL A O 1
ATOM 1393 N N . HIS A 1 187 ? -7.655 2.599 -5.733 1.00 94.38 187 HIS A N 1
ATOM 1394 C CA . HIS A 1 187 ? -7.676 3.784 -4.896 1.00 94.38 187 HIS A CA 1
ATOM 1395 C C . HIS A 1 187 ? -9.094 4.348 -4.864 1.00 94.38 187 HIS A C 1
ATOM 1397 O O . HIS A 1 187 ? -9.577 4.843 -5.874 1.00 94.38 187 HIS A O 1
ATOM 1403 N N . ASP A 1 188 ? -9.728 4.304 -3.703 1.00 95.19 188 ASP A N 1
ATOM 1404 C CA . ASP A 1 188 ? -10.930 5.058 -3.356 1.00 95.19 188 ASP A CA 1
ATOM 1405 C C . ASP A 1 188 ? -10.545 6.415 -2.730 1.00 95.19 188 ASP A C 1
ATOM 1407 O O . ASP A 1 188 ? -9.846 6.466 -1.706 1.00 95.19 188 ASP A O 1
ATOM 1411 N N . ASP A 1 189 ? -10.982 7.519 -3.343 1.00 92.62 189 ASP A N 1
ATOM 1412 C CA . ASP A 1 189 ? -10.692 8.887 -2.888 1.00 92.62 189 ASP A CA 1
ATOM 1413 C C . ASP A 1 189 ? -11.505 9.330 -1.655 1.00 92.62 189 ASP A C 1
ATOM 1415 O O . ASP A 1 189 ? -11.217 10.386 -1.067 1.00 92.62 189 ASP A O 1
ATOM 1419 N N . ALA A 1 190 ? -12.513 8.536 -1.287 1.00 95.00 190 ALA A N 1
ATOM 1420 C CA . ALA A 1 190 ? -13.403 8.722 -0.149 1.00 95.00 190 ALA A CA 1
ATOM 1421 C C . ALA A 1 190 ? -13.127 7.725 0.990 1.00 95.00 190 ALA A C 1
ATOM 1423 O O . ALA A 1 190 ? -13.892 7.676 1.957 1.00 95.00 190 ALA A O 1
ATOM 1424 N N . ALA A 1 191 ? -12.032 6.963 0.902 1.00 96.81 191 ALA A N 1
ATOM 1425 C CA . ALA A 1 191 ? -11.640 6.024 1.940 1.00 96.81 191 ALA A CA 1
ATOM 1426 C C . ALA A 1 191 ? -11.461 6.705 3.312 1.00 96.81 191 ALA A C 1
ATOM 1428 O O . ALA A 1 191 ? -10.969 7.834 3.416 1.00 96.81 191 ALA A O 1
ATOM 1429 N N . TRP A 1 192 ? -11.825 5.997 4.379 1.00 98.38 192 TRP A N 1
ATOM 1430 C CA . TRP A 1 192 ? -11.830 6.495 5.755 1.00 98.38 192 TRP A CA 1
ATOM 1431 C C . TRP A 1 192 ? -11.193 5.491 6.713 1.00 98.38 192 TRP A C 1
ATOM 1433 O O . TRP A 1 192 ? -11.384 4.281 6.573 1.00 98.38 192 TRP A O 1
ATOM 1443 N N . LEU A 1 193 ? -10.447 5.991 7.698 1.00 98.62 193 LEU A N 1
ATOM 1444 C CA . LEU A 1 193 ? -9.802 5.182 8.726 1.00 98.62 193 LEU A CA 1
ATOM 1445 C C . LEU A 1 193 ? -10.346 5.555 10.105 1.00 98.62 193 LEU A C 1
ATOM 1447 O O . LEU A 1 193 ? -10.276 6.707 10.532 1.00 98.62 193 LEU A O 1
ATOM 1451 N N . PHE A 1 194 ? -10.823 4.547 10.828 1.00 98.69 194 PHE A N 1
ATOM 1452 C CA . PHE A 1 194 ? -11.260 4.665 12.211 1.00 98.69 194 PHE A CA 1
ATOM 1453 C C . PHE A 1 194 ? -10.492 3.684 13.096 1.00 98.69 194 PHE A C 1
ATOM 1455 O O . PHE A 1 194 ? -10.375 2.502 12.777 1.00 98.69 194 PHE A O 1
ATOM 1462 N N . ILE A 1 195 ? -9.974 4.156 14.230 1.00 98.56 195 ILE A N 1
ATOM 1463 C CA . ILE A 1 195 ? -9.277 3.324 15.213 1.00 98.56 195 ILE A CA 1
ATOM 1464 C C . ILE A 1 195 ? -9.731 3.718 16.612 1.00 98.56 195 ILE A C 1
ATOM 1466 O O . ILE A 1 195 ? -9.587 4.873 17.017 1.00 98.56 195 ILE A O 1
ATOM 1470 N N . ALA A 1 196 ? -10.206 2.746 17.389 1.00 98.50 196 ALA A N 1
ATOM 1471 C CA . ALA A 1 196 ? -10.616 2.977 18.769 1.00 98.50 196 ALA A CA 1
ATOM 1472 C C . ALA A 1 196 ? -10.238 1.824 19.695 1.00 98.50 196 ALA A C 1
ATOM 1474 O O . ALA A 1 196 ? -10.227 0.656 19.311 1.00 98.50 196 ALA A O 1
ATOM 1475 N N . ASN A 1 197 ? -9.955 2.164 20.949 1.00 98.25 197 ASN A N 1
ATOM 1476 C CA . ASN A 1 197 ? -9.814 1.189 22.018 1.00 98.25 197 ASN A CA 1
ATOM 1477 C C . ASN A 1 197 ? -11.204 0.660 22.408 1.00 98.25 197 ASN A C 1
ATOM 1479 O O . ASN A 1 197 ? -12.074 1.438 22.799 1.00 98.25 197 ASN A O 1
ATOM 1483 N N . VAL A 1 198 ? -11.396 -0.655 22.330 1.00 97.88 198 VAL A N 1
ATOM 1484 C CA . VAL A 1 198 ? -12.696 -1.312 22.542 1.00 97.88 198 VAL A CA 1
ATOM 1485 C C . VAL A 1 198 ? -13.153 -1.195 23.996 1.00 97.88 198 VAL A C 1
ATOM 1487 O O . VAL A 1 198 ? -14.324 -0.933 24.255 1.00 97.88 198 VAL A O 1
ATOM 1490 N N . ASP A 1 199 ? -12.228 -1.338 24.945 1.00 93.56 199 ASP A N 1
ATOM 1491 C CA . ASP A 1 199 ? -12.553 -1.387 26.374 1.00 93.56 199 ASP A CA 1
ATOM 1492 C C . ASP A 1 199 ? -12.919 -0.007 26.939 1.00 93.56 199 ASP A C 1
ATOM 1494 O O . ASP A 1 199 ? -13.757 0.119 27.831 1.00 93.56 199 ASP A O 1
ATOM 1498 N N . THR A 1 200 ? -12.275 1.044 26.430 1.00 96.75 200 THR A N 1
ATOM 1499 C CA . THR A 1 200 ? -12.442 2.420 26.928 1.00 96.75 200 THR A CA 1
ATOM 1500 C C . THR A 1 200 ? -13.324 3.290 26.038 1.00 96.75 200 THR A C 1
ATOM 1502 O O . THR A 1 200 ? -13.727 4.371 26.465 1.00 96.75 200 THR A O 1
ATOM 1505 N N . GLY A 1 201 ? -13.591 2.867 24.799 1.00 96.06 201 GLY A N 1
ATOM 1506 C CA . GLY A 1 201 ? -14.264 3.678 23.780 1.00 96.06 201 GLY A CA 1
ATOM 1507 C C . GLY A 1 201 ? -13.442 4.877 23.298 1.00 96.06 201 GLY A C 1
ATOM 1508 O O . GLY A 1 201 ? -13.962 5.733 22.583 1.00 96.06 201 GLY A O 1
ATOM 1509 N N . LYS A 1 202 ? -12.166 4.984 23.695 1.00 97.31 202 LYS A N 1
ATOM 1510 C CA . LYS A 1 202 ? -11.298 6.081 23.269 1.00 97.31 202 LYS A CA 1
ATOM 1511 C C . LYS A 1 202 ? -10.977 5.936 21.781 1.00 97.31 202 LYS A C 1
ATOM 1513 O O . LYS A 1 202 ? -10.321 4.975 21.384 1.00 97.31 202 LYS A O 1
ATOM 1518 N N . VAL A 1 203 ? -11.388 6.925 20.995 1.00 98.06 203 VAL A N 1
ATOM 1519 C CA . VAL A 1 203 ? -11.021 7.067 19.582 1.00 98.06 203 VAL A CA 1
ATOM 1520 C C . VAL A 1 203 ? -9.597 7.615 19.488 1.00 98.06 203 VAL A C 1
ATOM 1522 O O . VAL A 1 203 ? -9.281 8.639 20.096 1.00 98.06 203 VAL A O 1
ATOM 1525 N N . GLU A 1 204 ? -8.735 6.907 18.765 1.00 97.44 204 GLU A N 1
ATOM 1526 C CA . GLU A 1 204 ? -7.368 7.339 18.453 1.00 97.44 204 GLU A CA 1
ATOM 1527 C C . GLU A 1 204 ? -7.289 7.959 17.051 1.00 97.44 204 GLU A C 1
ATOM 1529 O O . GLU A 1 204 ? -6.503 8.881 16.849 1.00 97.44 204 GLU A O 1
ATOM 1534 N N . VAL A 1 205 ? -8.103 7.471 16.105 1.00 97.94 205 VAL A N 1
ATOM 1535 C CA . VAL A 1 205 ? -8.151 7.936 14.708 1.00 97.94 205 VAL A CA 1
ATOM 1536 C C . VAL A 1 205 ? -9.595 7.919 14.213 1.00 97.94 205 VAL A C 1
ATOM 1538 O O . VAL A 1 205 ? -10.314 6.957 14.478 1.00 97.94 205 VAL A O 1
ATOM 1541 N N . ASP A 1 206 ? -10.001 8.972 13.508 1.00 98.19 206 ASP A N 1
ATOM 1542 C CA . ASP A 1 206 ? -11.290 9.092 12.816 1.00 98.19 206 ASP A CA 1
ATOM 1543 C C . ASP A 1 206 ? -11.161 10.174 11.732 1.00 98.19 206 ASP A C 1
ATOM 1545 O O . ASP A 1 206 ? -11.454 11.350 11.958 1.00 98.19 206 ASP A O 1
ATOM 1549 N N . GLU A 1 207 ? -10.576 9.805 10.593 1.00 97.38 207 GLU A N 1
ATOM 1550 C CA . GLU A 1 207 ? -10.207 10.752 9.534 1.00 97.38 207 GLU A CA 1
ATOM 1551 C C . GLU A 1 207 ? -10.151 10.087 8.142 1.00 97.38 207 GLU A C 1
ATOM 1553 O O . GLU A 1 207 ? -10.109 8.854 8.052 1.00 97.38 207 GLU A O 1
ATOM 1558 N N . PRO A 1 208 ? -10.128 10.867 7.037 1.00 96.38 208 PRO A N 1
ATOM 1559 C CA . PRO A 1 208 ? -9.911 10.313 5.704 1.00 96.38 208 PRO A CA 1
ATOM 1560 C C . PRO A 1 208 ? -8.613 9.505 5.639 1.00 96.38 208 PRO A C 1
ATOM 1562 O O . PRO A 1 208 ? -7.558 9.965 6.086 1.00 96.38 208 PRO A O 1
ATOM 1565 N N . ALA A 1 209 ? -8.668 8.324 5.030 1.00 95.00 209 ALA A N 1
ATOM 1566 C CA . ALA A 1 209 ? -7.495 7.483 4.876 1.00 95.00 209 ALA A CA 1
ATOM 1567 C C . ALA A 1 209 ? -6.533 8.094 3.846 1.00 95.00 209 ALA A C 1
ATOM 1569 O O . ALA A 1 209 ? -6.912 8.430 2.723 1.00 95.00 209 ALA A O 1
ATOM 1570 N N . SER A 1 210 ? -5.261 8.223 4.221 1.00 91.69 210 SER A N 1
ATOM 1571 C CA . SER A 1 210 ? -4.218 8.720 3.322 1.00 91.69 210 SER A CA 1
ATOM 1572 C C . SER A 1 210 ? -3.612 7.569 2.527 1.00 91.69 210 SER A C 1
ATOM 1574 O O . SER A 1 210 ? -3.106 6.611 3.110 1.00 91.69 210 SER A O 1
ATOM 1576 N N . ALA A 1 211 ? -3.654 7.670 1.199 1.00 91.44 211 ALA A N 1
ATOM 1577 C CA . ALA A 1 211 ? -2.989 6.725 0.311 1.00 91.44 211 ALA A CA 1
ATOM 1578 C C . ALA A 1 211 ? -1.542 7.152 0.016 1.00 91.44 211 ALA A C 1
ATOM 1580 O O . ALA A 1 211 ? -1.224 8.339 -0.082 1.00 91.44 211 ALA A O 1
ATOM 1581 N N . GLU A 1 212 ? -0.669 6.169 -0.159 1.00 90.25 212 GLU A N 1
ATOM 1582 C CA . GLU A 1 212 ? 0.736 6.336 -0.510 1.00 90.25 212 GLU A CA 1
ATOM 1583 C C . GLU A 1 212 ? 1.222 5.191 -1.404 1.00 90.25 212 GLU A C 1
ATOM 1585 O O . GLU A 1 212 ? 0.535 4.187 -1.588 1.00 90.25 212 GLU A O 1
ATOM 1590 N N . VAL A 1 213 ? 2.416 5.352 -1.978 1.00 90.19 213 VAL A N 1
ATOM 1591 C CA . VAL A 1 213 ? 3.065 4.317 -2.786 1.00 90.19 213 VAL A CA 1
ATOM 1592 C C . VAL A 1 213 ? 4.172 3.674 -1.961 1.00 90.19 213 VAL A C 1
ATOM 1594 O O . VAL A 1 213 ? 5.155 4.334 -1.613 1.00 90.19 213 VAL A O 1
ATOM 1597 N N . ASN A 1 214 ? 4.026 2.388 -1.646 1.00 90.25 214 ASN A N 1
ATOM 1598 C CA . ASN A 1 214 ? 5.030 1.667 -0.864 1.00 90.25 214 ASN A CA 1
ATOM 1599 C C . ASN A 1 214 ? 6.310 1.390 -1.682 1.00 90.25 214 ASN A C 1
ATOM 1601 O O . ASN A 1 214 ? 6.382 1.679 -2.878 1.00 90.25 214 ASN A O 1
ATOM 1605 N N . SER A 1 215 ? 7.321 0.798 -1.044 1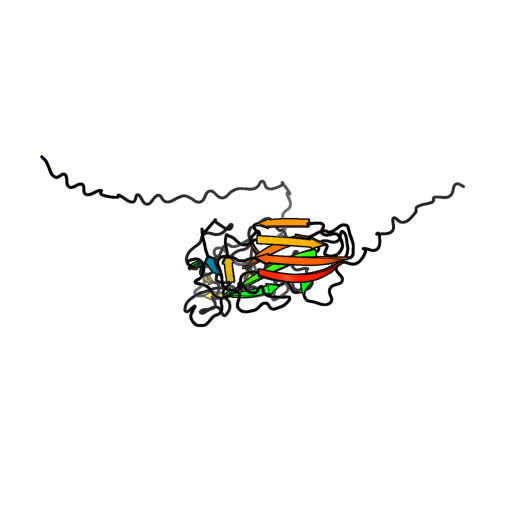.00 89.75 215 SER A N 1
ATOM 1606 C CA . SER A 1 215 ? 8.622 0.485 -1.663 1.00 89.75 215 SER A CA 1
ATOM 1607 C C . SER A 1 215 ? 8.541 -0.449 -2.877 1.00 89.75 215 SER A C 1
ATOM 1609 O O . SER A 1 215 ? 9.438 -0.479 -3.713 1.00 89.75 215 SER A O 1
ATOM 1611 N N . THR A 1 216 ? 7.448 -1.200 -3.008 1.00 92.44 216 THR A N 1
ATOM 1612 C CA . THR A 1 216 ? 7.197 -2.082 -4.156 1.00 92.44 216 THR A CA 1
ATOM 1613 C C . THR A 1 216 ? 6.386 -1.411 -5.266 1.00 92.44 216 THR A C 1
ATOM 1615 O O . THR A 1 216 ? 6.042 -2.048 -6.258 1.00 92.44 216 THR A O 1
ATOM 1618 N N . GLY A 1 217 ? 6.069 -0.121 -5.122 1.00 92.12 217 GLY A N 1
ATOM 1619 C CA . GLY A 1 217 ? 5.310 0.640 -6.111 1.00 92.12 217 GLY A CA 1
ATOM 1620 C C . GLY A 1 217 ? 3.806 0.357 -6.109 1.00 92.12 217 GLY A C 1
ATOM 1621 O O . GLY A 1 217 ? 3.148 0.613 -7.118 1.00 92.12 217 GLY A O 1
ATOM 1622 N N . ARG A 1 218 ? 3.265 -0.181 -5.008 1.00 93.31 218 ARG A N 1
ATOM 1623 C CA . ARG A 1 218 ? 1.827 -0.428 -4.817 1.00 93.31 218 ARG A CA 1
ATOM 1624 C C . ARG A 1 218 ? 1.175 0.740 -4.101 1.00 93.31 218 ARG A C 1
ATOM 1626 O O . ARG A 1 218 ? 1.755 1.270 -3.154 1.00 93.31 218 ARG A O 1
ATOM 1633 N N . ILE A 1 219 ? -0.042 1.084 -4.513 1.00 93.00 219 ILE A N 1
ATOM 1634 C CA . ILE A 1 219 ? -0.891 2.000 -3.749 1.00 93.00 219 ILE A CA 1
ATOM 1635 C C . ILE A 1 219 ? -1.417 1.261 -2.518 1.00 93.00 219 ILE A C 1
ATOM 1637 O O . ILE A 1 219 ? -1.997 0.180 -2.639 1.00 93.00 219 ILE A O 1
ATOM 1641 N N . VAL A 1 220 ? -1.202 1.854 -1.348 1.00 94.62 220 VAL A N 1
ATOM 1642 C CA . VAL A 1 220 ? -1.681 1.373 -0.048 1.00 94.62 220 VAL A CA 1
ATOM 1643 C C . VAL A 1 220 ? -2.192 2.548 0.780 1.00 94.62 220 VAL A C 1
ATOM 1645 O O . VAL A 1 220 ? -1.790 3.688 0.560 1.00 94.62 220 VAL A O 1
ATOM 1648 N N . TYR A 1 221 ? -3.046 2.274 1.758 1.00 95.19 221 TYR A N 1
ATOM 1649 C CA . TYR A 1 221 ? -3.471 3.229 2.775 1.00 95.19 221 TYR A CA 1
ATOM 1650 C C . TYR A 1 221 ? -2.692 2.967 4.052 1.00 95.19 221 TYR A C 1
ATOM 1652 O O . TYR A 1 221 ? -2.969 1.999 4.761 1.00 95.19 221 TYR A O 1
ATOM 1660 N N . GLY A 1 222 ? -1.688 3.799 4.317 1.00 93.06 222 GLY A N 1
ATOM 1661 C CA . GLY A 1 222 ? -0.778 3.619 5.439 1.00 93.06 222 GLY A CA 1
ATOM 1662 C C . GLY A 1 222 ? -1.017 4.617 6.568 1.00 93.06 222 GLY A C 1
ATOM 1663 O O . GLY A 1 222 ? -1.233 5.806 6.344 1.00 93.06 222 GLY A O 1
ATOM 1664 N N . TYR A 1 223 ? -0.913 4.148 7.810 1.00 95.12 223 TYR A N 1
ATOM 1665 C CA . TYR A 1 223 ? -0.975 4.975 9.011 1.00 95.12 223 TYR A CA 1
ATOM 1666 C C . TYR A 1 223 ? 0.008 4.479 10.076 1.00 95.12 223 TYR A C 1
ATOM 1668 O O . TYR A 1 223 ? 0.147 3.282 10.321 1.00 95.12 223 TYR A O 1
ATOM 1676 N N . ASN A 1 224 ? 0.713 5.400 10.731 1.00 94.25 224 ASN A N 1
ATOM 1677 C CA . ASN A 1 224 ? 1.663 5.074 11.797 1.00 94.25 224 ASN A CA 1
ATOM 1678 C C . ASN A 1 224 ? 1.001 5.240 13.168 1.00 94.25 224 ASN A C 1
ATOM 1680 O O . ASN A 1 224 ? 1.097 6.293 13.800 1.00 94.25 224 ASN A O 1
ATOM 1684 N N . LEU A 1 225 ? 0.350 4.181 13.645 1.00 95.31 225 LEU A N 1
ATOM 1685 C CA . LEU A 1 225 ? -0.349 4.165 14.923 1.00 95.31 225 LEU A CA 1
ATOM 1686 C C . LEU A 1 225 ? 0.636 4.101 16.100 1.00 95.31 225 LEU A C 1
ATOM 1688 O O . LEU A 1 225 ? 1.574 3.301 16.126 1.00 95.31 225 LEU A O 1
ATOM 1692 N N . ARG A 1 226 ? 0.386 4.915 17.130 1.00 95.81 226 ARG A N 1
ATOM 1693 C CA . ARG A 1 226 ? 1.025 4.802 18.448 1.00 95.81 226 ARG A CA 1
ATOM 1694 C C . ARG A 1 226 ? -0.022 4.988 19.527 1.00 95.81 226 ARG A C 1
ATOM 1696 O O . ARG A 1 226 ? -0.558 6.079 19.681 1.00 95.81 226 ARG A O 1
ATOM 1703 N N . VAL A 1 227 ? -0.263 3.940 20.307 1.00 95.25 227 VAL A N 1
ATOM 1704 C CA . VAL A 1 227 ? -1.252 3.986 21.387 1.00 95.25 227 VAL A CA 1
ATOM 1705 C C . VAL A 1 227 ? -0.584 3.957 22.763 1.00 95.25 227 VAL A C 1
ATOM 1707 O O . VAL A 1 227 ? 0.382 3.208 22.963 1.00 95.25 227 VAL A O 1
ATOM 1710 N N . PRO A 1 228 ? -1.065 4.763 23.727 1.00 93.81 228 PRO A N 1
ATOM 1711 C CA . PRO A 1 228 ? -0.477 4.827 25.062 1.00 93.81 228 PRO A CA 1
ATOM 1712 C C . PRO A 1 228 ? -0.981 3.721 25.998 1.00 93.81 228 PRO A C 1
ATOM 1714 O O . PRO A 1 228 ? -0.328 3.431 27.000 1.00 93.81 228 PRO A O 1
ATOM 1717 N N . LEU A 1 229 ? -2.136 3.122 25.696 1.00 95.44 229 LEU A N 1
ATOM 1718 C CA . LEU A 1 229 ? -2.800 2.137 26.544 1.00 95.44 229 LEU A CA 1
ATOM 1719 C C . LEU A 1 229 ? -2.727 0.749 25.916 1.00 95.44 229 LEU A C 1
ATOM 1721 O O . LEU A 1 229 ? -2.846 0.586 24.705 1.00 95.44 229 LEU A O 1
ATOM 1725 N N . ALA A 1 230 ? -2.513 -0.250 26.767 1.00 96.12 230 ALA A N 1
ATOM 1726 C CA . ALA A 1 230 ? -2.687 -1.640 26.382 1.00 96.12 230 ALA A CA 1
ATOM 1727 C C . ALA A 1 230 ? -4.185 -1.964 26.336 1.00 96.12 230 ALA A C 1
ATOM 1729 O O . ALA A 1 230 ? -4.974 -1.346 27.054 1.00 96.12 230 ALA A O 1
ATOM 1730 N N . GLY A 1 231 ? -4.562 -2.943 25.523 1.00 96.06 231 GLY A N 1
ATOM 1731 C CA . GLY A 1 231 ? -5.942 -3.391 25.377 1.00 96.06 231 GLY A CA 1
ATOM 1732 C C . GLY A 1 231 ? -6.263 -3.809 23.951 1.00 96.06 231 GLY A C 1
ATOM 1733 O O . GLY A 1 231 ? -5.381 -3.860 23.085 1.00 96.06 231 GLY A O 1
ATOM 1734 N N . THR A 1 232 ? -7.539 -4.097 23.728 1.00 97.25 232 THR A N 1
ATOM 1735 C CA . THR A 1 232 ? -8.052 -4.430 22.399 1.00 97.25 232 THR A CA 1
ATOM 1736 C C . THR A 1 232 ? -8.393 -3.148 21.654 1.00 97.25 232 THR A C 1
ATOM 1738 O O . THR A 1 232 ? -9.064 -2.266 22.195 1.00 97.25 232 THR A O 1
ATOM 1741 N N . TYR A 1 233 ? -7.953 -3.046 20.406 1.00 97.88 233 TYR A N 1
ATOM 1742 C CA . TYR A 1 233 ? -8.320 -1.965 19.499 1.00 97.88 233 TYR A CA 1
ATOM 1743 C C . TYR A 1 233 ? -9.071 -2.535 18.303 1.00 97.88 233 TYR A C 1
ATOM 1745 O O . TYR A 1 233 ? -8.722 -3.609 17.817 1.00 97.88 233 TYR A O 1
ATOM 1753 N N . VAL A 1 234 ? -10.078 -1.808 17.830 1.00 98.06 234 VAL A N 1
ATOM 1754 C CA . VAL A 1 234 ? -10.692 -2.037 16.522 1.00 98.06 234 VAL A CA 1
ATOM 1755 C C . VAL A 1 234 ? -10.092 -1.049 15.532 1.00 98.06 234 VAL A C 1
ATOM 1757 O O . VAL A 1 234 ? -9.968 0.138 15.838 1.00 98.06 234 VAL A O 1
ATOM 1760 N N . ILE A 1 235 ? -9.701 -1.555 14.371 1.00 98.25 235 ILE A N 1
ATOM 1761 C CA . ILE A 1 235 ? -9.297 -0.787 13.200 1.00 98.25 235 ILE A CA 1
ATOM 1762 C C . ILE A 1 235 ? -10.374 -1.032 12.153 1.00 98.25 235 ILE A C 1
ATOM 1764 O O . ILE A 1 235 ? -10.574 -2.176 11.758 1.00 98.25 235 ILE A O 1
ATOM 1768 N N . SER A 1 236 ? -11.059 0.015 11.714 1.00 98.56 236 SER A N 1
ATOM 1769 C CA . SER A 1 236 ? -12.038 -0.048 10.635 1.00 98.56 236 SER A CA 1
ATOM 1770 C C . SER A 1 236 ? -11.544 0.776 9.460 1.00 98.56 236 SER A C 1
ATOM 1772 O O . SER A 1 236 ? -11.199 1.948 9.621 1.00 98.56 236 SER A O 1
ATOM 1774 N N . PHE A 1 237 ? -11.520 0.158 8.289 1.00 98.69 237 PHE A N 1
ATOM 1775 C CA . PHE A 1 237 ? -11.252 0.825 7.027 1.00 98.69 237 PHE A CA 1
ATOM 1776 C C . PHE A 1 237 ? -12.519 0.798 6.182 1.00 98.69 237 PHE A C 1
ATOM 1778 O O . PHE A 1 237 ? -13.048 -0.281 5.913 1.00 98.69 237 PHE A O 1
ATOM 1785 N N . THR A 1 238 ? -12.997 1.972 5.783 1.00 98.69 238 THR A N 1
ATOM 1786 C CA . THR A 1 238 ? -14.192 2.126 4.949 1.00 98.69 238 THR A CA 1
ATOM 1787 C C . THR A 1 238 ? -13.782 2.621 3.570 1.00 98.69 238 THR A C 1
ATOM 1789 O O . THR A 1 238 ? -13.078 3.622 3.476 1.00 98.69 238 THR A O 1
ATOM 1792 N N . ALA A 1 239 ? -14.240 1.950 2.517 1.00 98.19 239 ALA A N 1
ATOM 1793 C CA . ALA A 1 239 ? -14.068 2.336 1.120 1.00 98.19 239 ALA A CA 1
ATOM 1794 C C . ALA A 1 239 ? -15.457 2.436 0.463 1.00 98.19 239 ALA A C 1
ATOM 1796 O O . ALA A 1 239 ? -15.962 1.453 -0.076 1.00 98.19 239 ALA A O 1
ATOM 1797 N N . PRO A 1 240 ? -16.136 3.590 0.591 1.00 97.50 240 PRO A N 1
ATOM 1798 C CA . PRO A 1 240 ? -17.545 3.721 0.221 1.00 97.50 240 PRO A CA 1
ATOM 1799 C C . PRO A 1 240 ? -17.791 3.754 -1.294 1.00 97.50 240 PRO A C 1
ATOM 1801 O O . PRO A 1 240 ? -18.945 3.737 -1.717 1.00 97.50 240 PRO A O 1
ATOM 1804 N N . SER A 1 241 ? -16.743 3.864 -2.111 1.00 96.44 241 SER A N 1
ATOM 1805 C CA . SER A 1 241 ? -16.865 3.975 -3.567 1.00 96.44 241 SER A CA 1
ATOM 1806 C C . SER A 1 241 ? -16.631 2.649 -4.292 1.00 96.44 241 SER A C 1
ATOM 1808 O O . SER A 1 241 ? -16.715 2.620 -5.520 1.00 96.44 241 SER A O 1
ATOM 1810 N N . VAL A 1 242 ? -16.321 1.572 -3.572 1.00 96.00 242 VAL A N 1
ATOM 1811 C CA . VAL A 1 242 ? -16.020 0.240 -4.120 1.00 96.00 242 VAL A CA 1
ATOM 1812 C C . VAL A 1 242 ? -16.780 -0.831 -3.349 1.00 96.00 242 VAL A C 1
ATOM 1814 O O . VAL A 1 242 ? -17.118 -0.628 -2.183 1.00 96.00 242 VAL A O 1
ATOM 1817 N N . ASP A 1 243 ? -17.006 -1.976 -3.980 1.00 96.88 243 ASP A N 1
ATOM 1818 C CA . ASP A 1 243 ? -17.646 -3.125 -3.346 1.00 96.88 243 ASP A CA 1
ATOM 1819 C C . ASP A 1 243 ? -16.560 -4.094 -2.857 1.00 96.88 243 ASP A C 1
ATOM 1821 O O . ASP A 1 243 ? -15.803 -4.658 -3.647 1.00 96.88 243 ASP A O 1
ATOM 1825 N N . ILE A 1 244 ? -16.424 -4.261 -1.539 1.00 98.19 244 ILE A N 1
ATOM 1826 C CA . ILE A 1 244 ? -15.441 -5.183 -0.960 1.00 98.19 244 ILE A CA 1
ATOM 1827 C C . ILE A 1 244 ? -16.059 -6.582 -0.929 1.00 98.19 244 ILE A C 1
ATOM 1829 O O . ILE A 1 244 ? -17.008 -6.830 -0.185 1.00 98.19 244 ILE A O 1
ATOM 1833 N N . LEU A 1 245 ? -15.506 -7.503 -1.717 1.00 96.94 245 LEU A N 1
ATOM 1834 C CA . LEU A 1 245 ? -15.997 -8.878 -1.829 1.00 96.94 245 LEU A CA 1
ATOM 1835 C C . LEU A 1 245 ? -15.592 -9.725 -0.622 1.00 96.94 245 LEU A C 1
ATOM 1837 O O . LEU A 1 245 ? -16.420 -10.407 -0.014 1.00 96.94 245 LEU A O 1
ATOM 1841 N N . ASP A 1 246 ? -14.316 -9.653 -0.254 1.00 95.75 246 ASP A N 1
ATOM 1842 C CA . ASP A 1 246 ? -13.768 -10.328 0.912 1.00 95.75 246 ASP A CA 1
ATOM 1843 C C . ASP A 1 246 ? -12.497 -9.636 1.421 1.00 95.75 246 ASP A C 1
ATOM 1845 O O . ASP A 1 246 ? -11.699 -9.102 0.641 1.00 95.75 246 ASP A O 1
ATOM 1849 N N . PRO A 1 247 ? -12.302 -9.631 2.749 1.00 96.31 247 PRO A N 1
ATOM 1850 C CA . PRO A 1 247 ? -11.042 -9.259 3.354 1.00 96.31 247 PRO A CA 1
ATOM 1851 C C . PRO A 1 247 ? -10.161 -10.482 3.650 1.00 96.31 247 PRO A C 1
ATOM 1853 O O . PRO A 1 247 ? -10.652 -11.533 4.066 1.00 96.31 247 PRO A O 1
ATOM 1856 N N . ASP A 1 248 ? -8.842 -10.316 3.569 1.00 94.50 248 ASP A N 1
ATOM 1857 C CA . ASP A 1 248 ? -7.861 -11.324 4.011 1.00 94.50 248 ASP A CA 1
ATOM 1858 C C . ASP A 1 248 ? -7.824 -11.530 5.543 1.00 94.50 248 ASP A C 1
ATOM 1860 O O . ASP A 1 248 ? -7.213 -12.475 6.055 1.00 94.50 248 ASP A O 1
ATOM 1864 N N . GLY A 1 249 ? -8.500 -10.654 6.290 1.00 93.25 249 GLY A N 1
ATOM 1865 C CA . GLY A 1 249 ? -8.633 -10.705 7.736 1.00 93.25 249 GLY A CA 1
ATOM 1866 C C . GLY A 1 249 ? -9.686 -9.736 8.272 1.00 93.25 249 GLY A C 1
ATOM 1867 O O . GLY A 1 249 ? -9.979 -8.691 7.691 1.00 93.25 249 GLY A O 1
ATOM 1868 N N . GLY A 1 250 ? -10.239 -10.065 9.439 1.00 95.00 250 GLY A N 1
ATOM 1869 C CA . GLY A 1 250 ? -11.260 -9.250 10.096 1.00 95.00 250 GLY A CA 1
ATOM 1870 C C . GLY A 1 250 ? -12.689 -9.591 9.668 1.00 95.00 250 GLY A C 1
ATOM 1871 O O . GLY A 1 250 ? -12.998 -10.732 9.330 1.00 95.00 250 GLY A O 1
ATOM 1872 N N . VAL A 1 251 ? -13.579 -8.606 9.776 1.00 97.56 251 VAL A N 1
ATOM 1873 C CA . VAL A 1 251 ? -15.020 -8.738 9.534 1.00 97.56 251 VAL A CA 1
ATOM 1874 C C . VAL A 1 251 ? -15.460 -7.677 8.534 1.00 97.56 251 VAL A C 1
ATOM 1876 O O . VAL A 1 251 ? -15.232 -6.490 8.763 1.00 97.56 251 VAL A O 1
ATOM 1879 N N . LEU A 1 252 ? -16.100 -8.114 7.452 1.00 98.50 252 LEU A N 1
ATOM 1880 C CA . LEU A 1 252 ? -16.752 -7.248 6.473 1.00 98.50 252 LEU A CA 1
ATOM 1881 C C . LEU A 1 252 ? -18.137 -6.818 6.985 1.00 98.50 252 LEU A C 1
ATOM 1883 O O . LEU A 1 252 ? -18.881 -7.635 7.534 1.00 98.50 252 LEU A O 1
ATOM 1887 N N . SER A 1 253 ? -18.477 -5.541 6.826 1.00 98.25 253 SER A N 1
ATOM 1888 C CA . SER A 1 253 ? -19.800 -4.998 7.137 1.00 98.25 253 SER A CA 1
ATOM 1889 C C . SER A 1 253 ? -20.879 -5.517 6.183 1.00 98.25 253 SER A C 1
ATOM 1891 O O . SER A 1 253 ? -20.602 -5.915 5.056 1.00 98.25 253 SER A O 1
ATOM 1893 N N . GLU A 1 254 ? -22.141 -5.486 6.618 1.00 97.38 254 GLU A N 1
ATOM 1894 C CA . GLU A 1 254 ? -23.274 -5.958 5.802 1.00 97.38 254 GLU A CA 1
ATOM 1895 C C . GLU A 1 254 ? -23.467 -5.160 4.504 1.00 97.38 254 GLU A C 1
ATOM 1897 O O . GLU A 1 254 ? -24.003 -5.694 3.537 1.00 97.38 254 GLU A O 1
ATOM 1902 N N . ASP A 1 255 ? -23.045 -3.894 4.486 1.00 96.31 255 ASP A N 1
ATOM 1903 C CA . ASP A 1 255 ? -23.092 -3.037 3.301 1.00 96.31 255 ASP A CA 1
ATOM 1904 C C . ASP A 1 255 ? -21.912 -3.254 2.343 1.00 96.31 255 ASP A C 1
ATOM 1906 O O . ASP A 1 255 ? -21.902 -2.651 1.281 1.00 96.31 255 ASP A O 1
ATOM 1910 N N . GLY A 1 256 ? -20.939 -4.107 2.685 1.00 97.50 256 GLY A N 1
ATOM 1911 C CA . GLY A 1 256 ? -19.819 -4.434 1.802 1.00 97.50 256 GLY A CA 1
ATOM 1912 C C . GLY A 1 256 ? -18.766 -3.330 1.656 1.00 97.50 256 GLY A C 1
ATOM 1913 O O . GLY A 1 256 ? -17.907 -3.438 0.790 1.00 97.50 256 GLY A O 1
ATOM 1914 N N . HIS A 1 257 ? -18.788 -2.281 2.487 1.00 98.19 257 HIS A N 1
ATOM 1915 C CA . HIS A 1 257 ? -17.884 -1.130 2.325 1.00 98.19 257 HIS A CA 1
ATOM 1916 C C . HIS A 1 257 ? -16.878 -0.943 3.460 1.00 98.19 257 HIS A C 1
ATOM 1918 O O . HIS A 1 257 ? -15.995 -0.094 3.356 1.00 98.19 257 HIS A O 1
ATOM 1924 N N . THR A 1 258 ? -16.997 -1.679 4.567 1.00 98.69 258 THR A N 1
ATOM 1925 C CA . THR A 1 258 ? -16.119 -1.524 5.734 1.00 98.69 258 THR A CA 1
ATOM 1926 C C . THR A 1 258 ? -15.546 -2.855 6.180 1.00 98.69 258 THR A C 1
ATOM 1928 O O . THR A 1 258 ? -16.277 -3.808 6.429 1.00 98.69 258 THR A O 1
ATOM 1931 N N . VAL A 1 259 ? -14.230 -2.898 6.370 1.00 98.38 259 VAL A N 1
ATOM 1932 C CA . VAL A 1 259 ? -13.538 -4.039 6.975 1.00 98.38 259 VAL A CA 1
ATOM 1933 C C . VAL A 1 259 ? -13.022 -3.632 8.344 1.00 98.38 259 VAL A C 1
ATOM 1935 O O . VAL A 1 259 ? -12.328 -2.623 8.478 1.00 98.38 259 VAL A O 1
ATOM 1938 N N . SER A 1 260 ? -13.338 -4.432 9.360 1.00 98.25 260 SER A N 1
ATOM 1939 C CA . SER A 1 260 ? -12.903 -4.215 10.738 1.00 98.25 260 SER A CA 1
ATOM 1940 C C . SER A 1 260 ? -11.990 -5.332 11.231 1.00 98.25 260 SER A C 1
ATOM 1942 O O . SER A 1 260 ? -12.366 -6.503 11.223 1.00 98.25 260 SER A O 1
ATOM 1944 N N . LEU A 1 261 ? -10.814 -4.968 11.738 1.00 96.81 261 LEU A N 1
ATOM 1945 C CA . LEU A 1 261 ? -9.846 -5.870 12.355 1.00 96.81 261 LEU A CA 1
ATOM 1946 C C . LEU A 1 261 ? -9.665 -5.529 13.837 1.00 96.81 261 LEU A C 1
ATOM 1948 O O . LEU A 1 261 ? -9.474 -4.370 14.205 1.00 96.81 261 LEU A O 1
ATOM 1952 N N . PHE A 1 262 ? -9.686 -6.550 14.695 1.00 95.94 262 PHE A N 1
ATOM 1953 C CA . PHE A 1 262 ? -9.369 -6.402 16.113 1.00 95.94 262 PHE A CA 1
ATOM 1954 C C . PHE A 1 262 ? -7.911 -6.767 16.363 1.00 95.94 262 PHE A C 1
ATOM 1956 O O . PHE A 1 262 ? -7.480 -7.867 16.026 1.00 95.94 262 PHE A O 1
ATOM 1963 N N . ILE A 1 263 ? -7.171 -5.870 17.008 1.00 95.50 263 ILE A N 1
ATOM 1964 C CA . ILE A 1 263 ? -5.777 -6.095 17.388 1.00 95.50 263 ILE A CA 1
ATOM 1965 C C . ILE A 1 263 ? -5.600 -6.003 18.902 1.00 95.50 263 ILE A C 1
ATOM 1967 O O . ILE A 1 263 ? -6.275 -5.231 19.586 1.00 95.50 263 ILE A O 1
ATOM 1971 N N . ASN A 1 264 ? -4.642 -6.763 19.427 1.00 95.25 264 ASN A N 1
ATOM 1972 C CA . ASN A 1 264 ? -4.282 -6.741 20.842 1.00 95.25 264 ASN A CA 1
ATOM 1973 C C . ASN A 1 264 ? -2.960 -6.002 21.038 1.00 95.25 264 ASN A C 1
ATOM 1975 O O . ASN A 1 264 ? -1.915 -6.453 20.568 1.00 95.25 264 ASN A O 1
ATOM 1979 N N . VAL A 1 265 ? -2.987 -4.895 21.780 1.00 95.38 265 VAL A N 1
ATOM 1980 C CA . VAL A 1 265 ? -1.782 -4.139 22.133 1.00 95.38 265 VAL A CA 1
ATOM 1981 C C . VAL A 1 265 ? -1.408 -4.428 23.580 1.00 95.38 265 VAL A C 1
ATOM 1983 O O . VAL A 1 265 ? -2.184 -4.172 24.498 1.00 95.38 265 VAL A O 1
ATOM 1986 N N . VAL A 1 266 ? -0.198 -4.939 23.809 1.00 94.56 266 VAL A N 1
ATOM 1987 C CA . VAL A 1 266 ? 0.298 -5.241 25.159 1.00 94.56 266 VAL A CA 1
ATOM 1988 C C . VAL A 1 266 ? 1.134 -4.096 25.722 1.00 94.56 266 VAL A C 1
ATOM 1990 O O . VAL A 1 266 ? 1.711 -3.295 24.984 1.00 94.56 266 VAL A O 1
ATOM 1993 N N . ALA A 1 267 ? 1.245 -4.030 27.050 1.00 93.19 267 ALA A N 1
ATOM 1994 C CA . ALA A 1 267 ? 2.104 -3.049 27.701 1.00 93.19 267 ALA A CA 1
ATOM 1995 C C . ALA A 1 267 ? 3.558 -3.202 27.223 1.00 93.19 267 ALA A C 1
ATOM 1997 O O . ALA A 1 267 ? 4.151 -4.284 27.273 1.00 93.19 267 ALA A O 1
ATOM 1998 N N . GLY A 1 268 ? 4.142 -2.102 26.759 1.00 83.38 268 GLY A N 1
ATOM 1999 C CA . GLY A 1 268 ? 5.561 -2.023 26.454 1.00 83.38 268 GLY A CA 1
ATOM 2000 C C . GLY A 1 268 ? 6.361 -2.097 27.750 1.00 83.38 268 GLY A C 1
ATOM 2001 O O . GLY A 1 268 ? 6.128 -1.319 28.673 1.00 83.38 268 GLY A O 1
ATOM 2002 N N . GLY A 1 269 ? 7.317 -3.025 27.828 1.00 67.38 269 GLY A N 1
ATOM 2003 C CA . GLY A 1 269 ? 8.301 -3.013 28.904 1.00 67.38 269 GLY A CA 1
ATOM 2004 C C . GLY A 1 269 ? 9.066 -1.696 28.842 1.00 67.38 269 GLY A C 1
ATOM 2005 O O . GLY A 1 269 ? 9.733 -1.432 27.842 1.00 67.38 269 GLY A O 1
ATOM 2006 N N . GLY A 1 270 ? 8.929 -0.861 29.874 1.00 52.88 270 GLY A N 1
ATOM 2007 C CA . GLY A 1 270 ? 9.676 0.385 29.982 1.00 52.88 270 GLY A CA 1
ATOM 2008 C C . GLY A 1 270 ? 11.156 0.099 29.760 1.00 52.88 270 GLY A C 1
ATOM 2009 O O . GLY A 1 270 ? 11.729 -0.770 30.419 1.00 52.88 270 GLY A O 1
ATOM 2010 N N . GLN A 1 271 ? 11.758 0.795 28.800 1.00 48.81 271 GLN A N 1
ATOM 2011 C CA . GLN A 1 271 ? 13.192 0.752 28.575 1.00 48.81 271 GLN A CA 1
ATOM 2012 C C . GLN A 1 271 ? 13.846 1.252 29.863 1.00 48.81 271 GLN A C 1
ATOM 2014 O O . GLN A 1 271 ? 13.805 2.442 30.173 1.00 48.81 271 GLN A O 1
ATOM 2019 N N . GLY A 1 272 ? 14.317 0.311 30.682 1.00 41.97 272 GLY A N 1
ATOM 2020 C CA . GLY A 1 272 ? 14.873 0.592 31.994 1.00 41.97 272 GLY A CA 1
ATOM 2021 C C . GLY A 1 272 ? 16.006 1.596 31.857 1.00 41.97 272 GLY A C 1
ATOM 2022 O O . GLY A 1 272 ? 17.068 1.269 31.332 1.00 41.97 272 GLY A O 1
ATOM 2023 N N . GLY A 1 273 ? 15.770 2.819 32.332 1.00 40.28 273 GLY A N 1
ATOM 2024 C CA . GLY A 1 273 ? 16.819 3.794 32.574 1.00 40.28 273 GLY A CA 1
ATOM 2025 C C . GLY A 1 273 ? 17.776 3.204 33.601 1.00 40.28 273 GLY A C 1
ATOM 2026 O O . GLY A 1 273 ? 17.474 3.166 34.793 1.00 40.28 273 GLY A O 1
ATOM 2027 N N . GLY A 1 274 ? 18.900 2.679 33.115 1.00 43.94 274 GLY A N 1
ATOM 2028 C CA . GLY A 1 274 ? 19.973 2.140 33.934 1.00 43.94 274 GLY A CA 1
ATOM 2029 C C . GLY A 1 274 ? 20.445 3.190 34.932 1.00 43.94 274 GLY A C 1
ATOM 2030 O O . GLY A 1 274 ? 20.899 4.271 34.559 1.00 43.94 274 GLY A O 1
ATOM 2031 N N . GLY A 1 275 ? 20.309 2.864 36.215 1.00 49.00 275 GLY A N 1
ATOM 2032 C CA . GLY A 1 275 ? 20.775 3.693 37.309 1.00 49.00 275 GLY A CA 1
ATOM 2033 C C . GLY A 1 275 ? 22.298 3.774 37.341 1.00 49.00 275 GLY A C 1
ATOM 2034 O O . GLY A 1 275 ? 22.983 2.774 37.533 1.00 49.00 275 GLY A O 1
ATOM 2035 N N . GLY A 1 276 ? 22.820 4.993 37.243 1.00 45.81 276 GLY A N 1
ATOM 2036 C CA . GLY A 1 276 ? 24.171 5.332 37.670 1.00 45.81 276 GLY A CA 1
ATOM 2037 C C . GLY A 1 276 ? 24.151 5.908 39.084 1.00 45.81 276 GLY A C 1
ATOM 2038 O O . GLY A 1 276 ? 24.214 7.121 39.255 1.00 45.81 276 GLY A O 1
ATOM 2039 N N . LYS A 1 277 ? 24.065 5.057 40.115 1.00 48.94 277 LYS A N 1
ATOM 2040 C CA . LYS A 1 277 ? 24.479 5.436 41.478 1.00 48.94 277 LYS A CA 1
ATOM 2041 C C . LYS A 1 277 ? 26.007 5.353 41.542 1.00 48.94 277 LYS A C 1
ATOM 2043 O O . LYS A 1 277 ? 26.561 4.286 41.780 1.00 48.94 277 LYS A O 1
ATOM 2048 N N . GLY A 1 278 ? 26.682 6.477 41.311 1.00 52.06 278 GLY A N 1
ATOM 2049 C CA . GLY A 1 278 ? 28.099 6.636 41.632 1.00 52.06 278 GLY A CA 1
ATOM 2050 C C . GLY A 1 278 ? 28.277 6.808 43.140 1.00 52.06 278 GLY A C 1
ATOM 2051 O O . GLY A 1 278 ? 27.756 7.754 43.726 1.00 52.06 278 GLY A O 1
ATOM 2052 N N . HIS A 1 279 ? 28.974 5.863 43.767 1.00 47.03 279 HIS A N 1
ATOM 2053 C CA . HIS A 1 279 ? 29.395 5.920 45.162 1.00 47.03 279 HIS A CA 1
ATOM 2054 C C . HIS A 1 279 ? 30.462 7.002 45.376 1.00 47.03 279 HIS A C 1
ATOM 2056 O O . HIS A 1 279 ? 31.483 7.003 44.694 1.00 47.03 279 HIS A O 1
ATOM 2062 N N . ASN A 1 280 ? 30.258 7.846 46.391 1.00 46.34 280 ASN A N 1
ATOM 2063 C CA . ASN A 1 280 ? 31.331 8.612 47.020 1.00 46.34 280 ASN A CA 1
ATOM 2064 C C . ASN A 1 280 ? 32.327 7.654 47.691 1.00 46.34 280 ASN A C 1
ATOM 2066 O O . ASN A 1 280 ? 31.937 6.848 48.544 1.00 46.34 280 ASN A O 1
ATOM 2070 N N . LYS A 1 281 ? 33.602 7.801 47.340 1.00 52.22 281 LYS A N 1
ATOM 2071 C CA . LYS A 1 281 ? 34.750 7.594 48.223 1.00 52.22 281 LYS A CA 1
ATOM 2072 C C . LYS A 1 281 ? 35.700 8.763 48.033 1.00 52.22 281 LYS A C 1
ATOM 2074 O O . LYS A 1 281 ? 35.860 9.174 46.864 1.00 52.22 281 LYS A O 1
#

Radius of gyration: 23.72 Å; chains: 1; bounding box: 76×51×80 Å

Sequence (281 aa):
MKRSNWKALFVVLVGVLGITSMAFAQGKGKGGGGGRPGGETTANSVSVPAIFVGVPKPLIFPIGPYVEPVGAPLTGFPIDESAYYFVQGVHQWQATTAVADAGTVDVHAAWGDNLNGDAKLKTNSPIRVEMGLLADLPELEGMRGWSIEKLDEDLLDREAPYGTLAVLDEGTYRAVPIDPFPEVRVHDDAAWLFIANVDTGKVEVDEPASAEVNSTGRIVYGYNLRVPLAGTYVISFTAPSVDILDPDGGVLSEDGHTVSLFINVVAGGGQGGGGGKGHNK

Foldseek 3Di:
DDDDDDDDDDDDDPDPPDDDPPDDDDDDDDDDDPDDDWDDPAAFEQFAEEEEEDDDDDPVDDQDAWFWKDDFFDACFPVHRPFTWDWTRNIYTYWHYYYDYFAPWEWEKEWDPCFFDPHAAAAQDWDKTKIWTWTPDPDPFFTKGFFKDFRHPPDDQSGTIIGGTWDQDPNDTTGDIDGPDPIYTYHQQQKWKWKAFPVPRHTPGTGHFDWGQGNRSGIMRIDTDHHRDWHKMKIKMFRRRYAHPYYPDADADPRRGMGIGIGGYYYDDPPDPDDDPDDDD

Secondary structure (DSSP, 8-state):
-----------------------PPPP-----S------S-SPPPB-S-EEEESS----SS-S-S-B---SPPEEEETTEEEEEEEETTTS--B--EEEE-TT--EEEEEE-HHHHSS--EETTS-EEEEEEEEE--SS-TT--B---EES-TTS-TTTS-EEEEEEEETTEEEE--BSS-S--EEEETT-EEEEEETTT--EEEEEEPPEEE-TTS-EEEEEEE--SS-EEEEEEEE-TTSEEEEESSSEE-TTSSEEEEEEEEEPP---------PPP-